Protein AF-A0A3B8HKD0-F1 (afdb_monomer)

Foldseek 3Di:
DAADPAAWEWEAEAPDIDTGDCNVVAQFFPVVSQVVVCVVVDDQKKKWFWALLLLQLQQQFWTDIDAADTDGRCSVVCNRRSYGMYIYHYDDDDDDPDDPVVVVVVVVVVLQQACAPPRQNAALDDDPVGPDHNVLGQQDQDAQQWQQPAVVIDGCHDPCSPSQCVLSRHEQCCNQQNSVQSNFFHGAADDPPDSNSHKTWGFQVVLCVPPVDHRIFIYHDCLQQQQLLLAPQCNDDPNVNDPLSNSSSVLSNVLCNGLRGHCVNVQLSVVNVVCVVVCVCVVPFDVVVVVVQPVVCRHVSHSVSCVVQSVCLSNVNGPNNVVSSRTPVRD

Mean predicted aligned error: 4.08 Å

pLDDT: mean 94.19, std 5.36, range [45.44, 98.88]

Nearest PDB structures (foldseek):
  1aor-assembly1_B  TM=7.694E-01  e=9.717E-18  Pyrococcus furiosus
  1b4n-assembly1_D  TM=7.360E-01  e=1.919E-13  Pyrococcus furiosus
  4z3w-assembly1_C  TM=7.226E-01  e=9.586E-14  Geobacter metallireducens GS-15
  8c0z-assembly1_A  TM=7.123E-01  e=5.759E-13  Aromatoleum aromaticum
  6x6u-assembly1_C  TM=6.796E-01  e=1.540E-12  Pyrococcus furiosus COM1

Sequence (331 aa):
EGKADRPVWLFIRDGRVEIRDAAHLWGTGIRRATLAISQEMGPESVVAAIGQAGENLVPLSVVMNSVSHSAGGVGAVMGAKNLKAIGVQGSGSVHIAGDKSEWERLIKFHLSILGGNNQHVVPSFPHPQSEYYNPNSRWVGAPGKRWGTAEPPVEINGGLYDLNRIAFRSNSGAFYLGDQAWKYTVRGNGCTGCPIRCHTILKVPSVAAKYGIREVAQNTCAGMLFGRSFFKPLASGPGMFSPAALEACMVGMHMADDLGVWCNYGQLQRDLIKLYYDGTLKTKIGSEEFASFPWDKYENGDPAFLFEILPRVAMRRGELGENLGLGTGGL

Radius of gyration: 21.59 Å; Cα contacts (8 Å, |Δi|>4): 693; chains: 1; bounding box: 54×46×61 Å

Solvent-accessible surface area (backbone atoms only — not comparable to full-atom values): 17125 Å² total; per-residue (Å²): 133,83,58,52,97,52,45,20,27,38,43,33,48,68,93,48,74,46,85,40,86,22,64,92,41,60,85,36,36,21,64,58,43,42,50,54,52,33,69,75,69,33,90,82,38,50,38,37,27,32,6,34,5,1,62,58,50,19,49,41,1,12,31,35,34,82,86,64,48,71,44,69,61,45,6,18,63,36,21,72,24,26,38,45,34,40,39,40,32,73,87,79,81,86,84,72,94,65,60,66,69,60,52,50,50,52,50,53,53,52,62,74,67,60,36,19,43,95,60,26,72,36,34,32,50,90,45,97,93,40,99,57,55,39,75,89,31,46,12,64,47,43,70,79,42,44,26,51,57,20,90,75,62,46,69,36,82,59,58,60,86,37,77,96,36,26,32,55,20,18,38,37,41,36,71,78,52,35,74,69,32,30,58,25,18,41,48,62,37,59,62,88,93,49,64,37,17,37,27,24,30,35,50,47,63,66,39,28,78,76,70,74,44,73,35,65,52,55,31,40,75,61,46,51,43,48,27,16,48,51,17,76,62,22,58,44,74,81,36,36,68,32,72,56,19,54,46,12,14,50,53,24,43,54,49,30,59,24,34,10,45,41,51,70,86,48,48,59,28,51,50,51,46,51,35,52,77,71,45,45,44,74,72,68,42,55,68,70,64,56,68,69,50,67,56,71,35,45,74,70,40,40,51,70,39,53,72,58,52,51,57,24,25,24,61,50,42,63,69,64,15,36,53,57,20,45,38,84,89,67,105

Secondary structure (DSSP, 8-state):
----SS-EEEEEETTEEEEEE-TTTTTS-HHHHHHHHHHHH-TT-EEEEE-HHHHTT-TTBEEEETTTEEEET-HHHHHHTTEEEEEEE--PPPPPSS-HHHHHHHHHHHHHT--SGGG--SBSS-BTTBS---TT-SB---TT-EETTSSSPEE--S-TT-GGGGGGGB-HHHHHH-GGGGGGEEEEE-STT-TT--EEEEE-HHHHHHHSS-SEEEE-GGGGGTTGGG-HHHHSGGGGGSHHHHHHHHHHHHHHHHHTB--GGGHHHHHHHHHHHTTHHHHHS-HHHHHTS-HHHHHTT-GGGHHHHHHHHHTT-HHHHHHHHH-TT--

Structure (mmCIF, N/CA/C/O backbone):
data_AF-A0A3B8HKD0-F1
#
_entry.id   AF-A0A3B8HKD0-F1
#
loop_
_atom_site.group_PDB
_atom_site.id
_atom_site.type_symbol
_atom_site.label_atom_id
_atom_site.label_alt_id
_atom_site.label_comp_id
_atom_site.label_asym_id
_atom_site.label_entity_id
_atom_site.label_seq_id
_atom_site.pdbx_PDB_ins_code
_atom_site.Cartn_x
_atom_site.Cartn_y
_atom_site.Cartn_z
_atom_site.occupancy
_atom_site.B_iso_or_equiv
_atom_site.auth_seq_id
_atom_site.auth_comp_id
_atom_site.auth_asym_id
_atom_site.auth_atom_id
_atom_site.pdbx_PDB_model_num
ATOM 1 N N . GLU A 1 1 ? -16.734 -21.570 -2.780 1.00 89.19 1 GLU A N 1
ATOM 2 C CA . GLU A 1 1 ? -16.505 -22.686 -3.732 1.00 89.19 1 GLU A CA 1
ATOM 3 C C . GLU A 1 1 ? -16.790 -22.217 -5.159 1.00 89.19 1 GLU A C 1
ATOM 5 O O . GLU A 1 1 ? -17.019 -21.026 -5.331 1.00 89.19 1 GLU A O 1
ATOM 10 N N . GLY A 1 2 ? -16.709 -23.097 -6.164 1.00 96.38 2 GLY A N 1
ATOM 11 C CA . GLY A 1 2 ? -17.123 -22.807 -7.547 1.00 96.38 2 GLY A CA 1
ATOM 12 C C . GLY A 1 2 ? -16.327 -21.717 -8.277 1.00 96.38 2 GLY A C 1
ATOM 13 O O . GLY A 1 2 ? -15.286 -21.261 -7.794 1.00 96.38 2 GLY A O 1
ATOM 14 N N . LYS A 1 3 ? -16.834 -21.339 -9.453 1.00 98.19 3 LYS A N 1
ATOM 15 C CA . LYS A 1 3 ? -16.387 -20.243 -10.325 1.00 98.19 3 LYS A CA 1
ATOM 16 C C . LYS A 1 3 ? -17.618 -19.723 -11.076 1.00 98.19 3 LYS A C 1
ATOM 18 O O . LYS A 1 3 ? -18.369 -20.539 -11.602 1.00 98.19 3 LYS A O 1
ATOM 23 N N . ALA A 1 4 ? -17.830 -18.408 -11.112 1.00 98.44 4 ALA A N 1
ATOM 24 C CA . ALA A 1 4 ? -18.904 -17.823 -11.913 1.00 98.44 4 ALA A CA 1
ATOM 25 C C . ALA A 1 4 ? -18.575 -17.917 -13.413 1.00 98.44 4 ALA A C 1
ATOM 27 O O . ALA A 1 4 ? -17.411 -17.850 -13.807 1.00 98.44 4 ALA A O 1
ATOM 28 N N . ASP A 1 5 ? -19.593 -18.062 -14.255 1.00 98.06 5 ASP A N 1
ATOM 29 C CA . ASP A 1 5 ? -19.474 -18.110 -15.719 1.00 98.06 5 ASP A CA 1
ATOM 30 C C . ASP A 1 5 ? -18.981 -16.783 -16.324 1.00 98.06 5 ASP A C 1
ATOM 32 O O . ASP A 1 5 ? -18.291 -16.776 -17.342 1.00 98.06 5 ASP A O 1
ATOM 36 N N . ARG A 1 6 ? -19.261 -15.666 -15.647 1.00 98.31 6 ARG A N 1
ATOM 37 C CA . ARG A 1 6 ? -18.830 -14.303 -15.990 1.00 98.31 6 ARG A CA 1
ATOM 38 C C . ARG A 1 6 ? -18.343 -13.537 -14.753 1.00 98.31 6 ARG A C 1
ATOM 40 O O . ARG A 1 6 ? -18.584 -13.990 -13.634 1.00 98.31 6 ARG A O 1
ATOM 47 N N . PRO A 1 7 ? -17.680 -12.377 -14.918 1.00 98.75 7 PRO A N 1
ATOM 48 C CA . PRO A 1 7 ? -17.348 -11.490 -13.807 1.00 98.75 7 PRO A CA 1
ATOM 49 C C . PRO A 1 7 ? -18.571 -11.089 -12.976 1.00 98.75 7 PRO A C 1
ATOM 51 O O . PRO A 1 7 ? -19.548 -10.554 -13.504 1.00 98.75 7 PRO A O 1
ATOM 54 N N . VAL A 1 8 ? -18.495 -11.303 -11.665 1.00 98.88 8 VAL A N 1
ATOM 55 C CA . VAL A 1 8 ? -19.551 -10.968 -10.701 1.00 98.88 8 VAL A CA 1
ATOM 56 C C . VAL A 1 8 ? -19.000 -10.267 -9.464 1.00 98.88 8 VAL A C 1
ATOM 58 O O . VAL A 1 8 ? -17.803 -10.316 -9.181 1.00 98.88 8 VAL A O 1
ATOM 61 N N . TRP A 1 9 ? -19.872 -9.634 -8.689 1.00 98.69 9 TRP A N 1
ATOM 62 C CA . TRP A 1 9 ? -19.578 -9.182 -7.332 1.00 98.69 9 TRP A CA 1
ATOM 63 C C . TRP A 1 9 ? -20.690 -9.609 -6.372 1.00 98.69 9 TRP A C 1
ATOM 65 O O . TRP A 1 9 ? -21.836 -9.807 -6.775 1.00 98.69 9 TRP A O 1
ATOM 75 N N . LEU A 1 10 ? -20.337 -9.798 -5.103 1.00 98.62 10 LEU A N 1
ATOM 76 C CA . LEU A 1 10 ? -21.268 -10.237 -4.067 1.00 98.62 10 LEU A CA 1
ATOM 77 C C . LEU A 1 10 ? -21.820 -9.022 -3.317 1.00 98.62 10 LEU A C 1
ATOM 79 O O . LEU A 1 10 ? -21.061 -8.308 -2.663 1.00 98.62 10 LEU A O 1
ATOM 83 N N . PHE A 1 11 ? -23.129 -8.808 -3.400 1.00 98.69 11 PHE A N 1
ATOM 84 C CA . PHE A 1 11 ? -23.859 -7.800 -2.640 1.00 98.69 11 PHE A CA 1
ATOM 85 C C . PHE A 1 11 ? -24.420 -8.427 -1.367 1.00 98.69 11 PHE A C 1
ATOM 87 O O . PHE A 1 11 ? -25.169 -9.403 -1.435 1.00 98.69 11 PHE A O 1
ATOM 94 N N . ILE A 1 12 ? -24.089 -7.849 -0.214 1.00 98.56 12 ILE A N 1
ATOM 95 C CA . ILE A 1 12 ? -24.636 -8.242 1.086 1.00 98.56 12 ILE A CA 1
ATOM 96 C C . ILE A 1 12 ? -25.184 -6.995 1.777 1.00 98.56 12 ILE A C 1
ATOM 98 O O . ILE A 1 12 ? -24.432 -6.070 2.089 1.00 98.56 12 ILE A O 1
ATOM 102 N N . ARG A 1 13 ? -26.491 -6.981 2.044 1.00 97.88 13 ARG A N 1
ATOM 103 C CA . ARG A 1 13 ? -27.146 -5.980 2.893 1.00 97.88 13 ARG A CA 1
ATOM 104 C C . ARG A 1 13 ? -27.991 -6.684 3.940 1.00 97.88 13 ARG A C 1
ATOM 106 O O . ARG A 1 13 ? -29.066 -7.190 3.620 1.00 97.88 13 ARG A O 1
ATOM 113 N N . ASP A 1 14 ? -27.495 -6.713 5.171 1.00 96.06 14 ASP A N 1
ATOM 114 C CA . ASP A 1 14 ? -28.087 -7.475 6.271 1.00 96.06 14 ASP A CA 1
ATOM 115 C C . ASP A 1 14 ? -28.365 -8.934 5.837 1.00 96.06 14 ASP A C 1
ATOM 117 O O . ASP A 1 14 ? -27.433 -9.663 5.503 1.00 96.06 14 ASP A O 1
ATOM 121 N N . GLY A 1 15 ? -29.633 -9.362 5.792 1.00 96.00 15 GLY A N 1
ATOM 122 C CA . GLY A 1 15 ? -30.031 -10.704 5.343 1.00 96.00 15 GLY A CA 1
ATOM 123 C C . GLY A 1 15 ? -30.156 -10.883 3.823 1.00 96.00 15 GLY A C 1
ATOM 124 O O . GLY A 1 15 ? -30.381 -11.999 3.361 1.00 96.00 15 GLY A O 1
ATOM 125 N N . ARG A 1 16 ? -30.040 -9.814 3.027 1.00 97.75 16 ARG A N 1
ATOM 126 C CA . ARG A 1 16 ? -30.155 -9.870 1.563 1.00 97.75 16 ARG A CA 1
ATOM 127 C C . ARG A 1 16 ? -28.789 -10.133 0.937 1.00 97.75 16 ARG A C 1
ATOM 129 O O . ARG A 1 16 ? -27.896 -9.294 1.041 1.00 97.75 16 ARG A O 1
ATOM 136 N N . VAL A 1 17 ? -28.664 -11.259 0.237 1.00 98.44 17 VAL A N 1
ATOM 137 C CA . VAL A 1 17 ? -27.431 -11.688 -0.438 1.00 98.44 17 VAL A CA 1
ATOM 138 C C . VAL A 1 17 ? -27.702 -11.922 -1.921 1.00 98.44 17 VAL A C 1
ATOM 140 O O . VAL A 1 17 ? -28.604 -12.677 -2.272 1.00 98.44 17 VAL A O 1
ATOM 143 N N . GLU A 1 18 ? -26.925 -11.281 -2.795 1.00 98.56 18 GLU A N 1
ATOM 144 C CA . GLU A 1 18 ? -27.083 -11.371 -4.251 1.00 98.56 18 GLU A CA 1
ATOM 145 C C . GLU A 1 18 ? -25.734 -11.447 -4.966 1.00 98.56 18 GLU A C 1
ATOM 147 O O . GLU A 1 18 ? -24.786 -10.754 -4.603 1.00 98.56 18 GLU A O 1
ATOM 152 N N . ILE A 1 19 ? -25.668 -12.237 -6.037 1.00 98.56 19 ILE A N 1
ATOM 153 C CA . ILE A 1 19 ? -24.545 -12.230 -6.978 1.00 98.56 19 ILE A CA 1
ATOM 154 C C . ILE A 1 19 ? -24.932 -11.319 -8.146 1.00 98.56 19 ILE A C 1
ATOM 156 O O . ILE A 1 19 ? -25.886 -11.606 -8.870 1.00 98.56 19 ILE A O 1
ATOM 160 N N . ARG A 1 20 ? -24.210 -10.212 -8.320 1.00 98.56 20 ARG A N 1
ATOM 161 C CA . ARG A 1 20 ? -24.493 -9.179 -9.327 1.00 98.56 20 ARG A CA 1
ATOM 162 C C . ARG A 1 20 ? -23.439 -9.166 -10.426 1.00 98.56 20 ARG A C 1
ATOM 164 O O . ARG A 1 20 ? -22.311 -9.600 -10.215 1.00 98.56 20 ARG A O 1
ATOM 171 N N . ASP A 1 21 ? -23.812 -8.670 -11.605 1.00 98.56 21 ASP A N 1
ATOM 172 C CA . ASP A 1 21 ? -22.873 -8.493 -12.718 1.00 98.56 21 ASP A CA 1
ATOM 173 C C . ASP A 1 21 ? -21.730 -7.543 -12.344 1.00 98.56 21 ASP A C 1
ATOM 175 O O . ASP A 1 21 ? -21.970 -6.473 -11.786 1.00 98.56 21 ASP A O 1
ATOM 179 N N . ALA A 1 22 ? -20.498 -7.919 -12.688 1.00 98.62 22 ALA A N 1
ATOM 180 C CA . ALA A 1 22 ? -19.321 -7.067 -12.552 1.00 98.62 22 ALA A CA 1
ATOM 181 C C . ALA A 1 22 ? -18.553 -6.906 -13.870 1.00 98.62 22 ALA A C 1
ATOM 183 O O . ALA A 1 22 ? -17.390 -6.505 -13.840 1.00 98.62 22 ALA A O 1
ATOM 184 N N . ALA A 1 23 ? -19.160 -7.200 -15.026 1.00 98.44 23 ALA A N 1
ATOM 185 C CA . ALA A 1 23 ? -18.479 -7.092 -16.316 1.00 98.44 23 ALA A 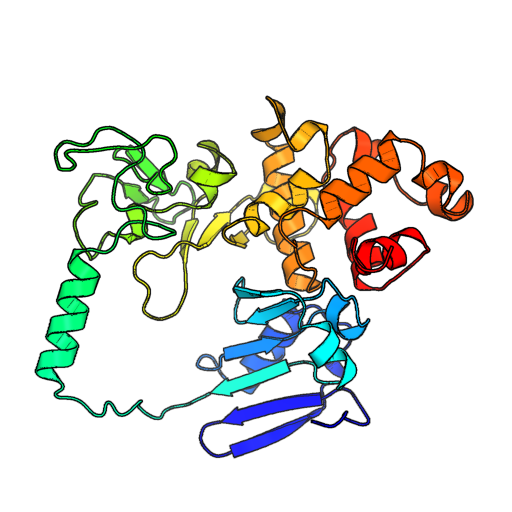CA 1
ATOM 186 C C . ALA A 1 23 ? -17.963 -5.664 -16.559 1.00 98.44 23 ALA A C 1
ATOM 188 O O . ALA A 1 23 ? -16.840 -5.473 -17.011 1.00 98.44 23 ALA A O 1
ATOM 189 N N . HIS A 1 24 ? -18.740 -4.660 -16.149 1.00 98.00 24 HIS A N 1
ATOM 190 C CA . HIS A 1 24 ? -18.378 -3.241 -16.214 1.00 98.00 24 HIS A CA 1
ATOM 191 C C . HIS A 1 24 ? -17.264 -2.813 -15.232 1.00 98.00 24 HIS A C 1
ATOM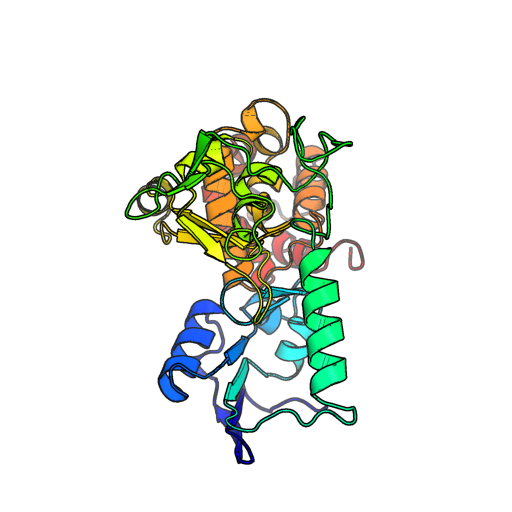 193 O O . HIS A 1 24 ? -16.738 -1.705 -15.347 1.00 98.00 24 HIS A O 1
ATOM 199 N N . LEU A 1 25 ? -16.916 -3.656 -14.253 1.00 98.50 25 LEU A N 1
ATOM 200 C CA . LEU A 1 25 ? -15.839 -3.418 -13.284 1.00 98.50 25 LEU A CA 1
ATOM 201 C C . LEU A 1 25 ? -14.585 -4.237 -13.596 1.00 98.50 25 LEU A C 1
ATOM 203 O O . LEU A 1 25 ? -13.503 -3.898 -13.111 1.00 98.50 25 LEU A O 1
ATOM 207 N N . TRP A 1 26 ? -14.715 -5.314 -14.365 1.00 98.62 26 TRP A N 1
ATOM 208 C CA . TRP A 1 26 ? -13.589 -6.150 -14.757 1.00 98.62 26 TRP A CA 1
ATOM 209 C C . TRP A 1 26 ? -12.606 -5.352 -15.624 1.00 98.62 26 TRP A C 1
ATOM 211 O O . TRP A 1 26 ? -13.010 -4.560 -16.473 1.00 98.62 26 TRP A O 1
ATOM 221 N N . GLY A 1 27 ? -11.308 -5.501 -15.379 1.00 98.25 27 GLY A N 1
ATOM 222 C CA . GLY A 1 27 ? -10.252 -4.711 -16.013 1.00 98.25 27 GLY A CA 1
ATOM 223 C C . GLY A 1 27 ? -10.010 -3.344 -15.363 1.00 98.25 27 GLY A C 1
ATOM 224 O O . GLY A 1 27 ? -9.023 -2.680 -15.690 1.00 98.25 27 GLY A O 1
ATOM 225 N N . THR A 1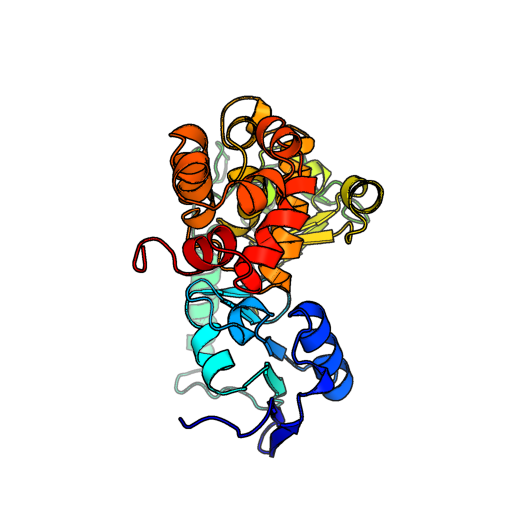 28 ? -10.865 -2.909 -14.429 1.00 98.25 28 THR A N 1
ATOM 226 C CA . THR A 1 28 ? -10.667 -1.659 -13.675 1.00 98.25 28 THR A CA 1
ATOM 227 C C . THR A 1 28 ? -9.825 -1.879 -12.417 1.00 98.25 28 THR A C 1
ATOM 229 O O . THR A 1 28 ? -9.802 -2.973 -11.848 1.00 98.25 28 THR A O 1
ATOM 232 N N . GLY A 1 29 ? -9.162 -0.820 -11.945 1.00 97.38 29 GLY A N 1
ATOM 233 C CA . GLY A 1 29 ? -8.445 -0.838 -10.670 1.00 97.38 29 GLY A CA 1
ATOM 234 C C . GLY A 1 29 ? -9.379 -0.924 -9.458 1.00 97.38 29 GLY A C 1
ATOM 235 O O . GLY A 1 29 ? -10.570 -0.594 -9.530 1.00 97.38 29 GLY A O 1
ATOM 236 N N . ILE A 1 30 ? -8.825 -1.337 -8.318 1.00 97.62 30 ILE A N 1
ATOM 237 C CA . ILE A 1 30 ? -9.541 -1.492 -7.041 1.00 97.62 30 ILE A CA 1
ATOM 238 C C . ILE A 1 30 ? -10.292 -0.219 -6.660 1.00 97.62 30 ILE A C 1
ATOM 240 O O . ILE A 1 30 ? -11.443 -0.286 -6.236 1.00 97.62 30 ILE A O 1
ATOM 244 N N . ARG A 1 31 ? -9.688 0.961 -6.836 1.00 95.50 31 ARG A N 1
ATOM 245 C CA . ARG A 1 31 ? -10.297 2.230 -6.415 1.00 95.50 31 ARG A CA 1
ATOM 246 C C . ARG A 1 31 ? -11.563 2.531 -7.206 1.00 95.50 31 ARG A C 1
ATOM 248 O O . ARG A 1 31 ? -12.525 3.042 -6.633 1.00 95.50 31 ARG A O 1
ATOM 255 N N . ARG A 1 32 ? -11.573 2.232 -8.510 1.00 96.06 32 ARG A N 1
ATOM 256 C CA . ARG A 1 32 ? -12.751 2.431 -9.365 1.00 96.06 32 ARG A CA 1
ATOM 257 C C . ARG A 1 32 ? -13.849 1.432 -9.017 1.00 96.06 32 ARG A C 1
ATOM 259 O O . ARG A 1 32 ? -14.991 1.859 -8.872 1.00 96.06 32 ARG A O 1
ATOM 266 N N . ALA A 1 33 ? -13.497 0.159 -8.839 1.00 97.56 33 ALA A N 1
ATOM 267 C CA . ALA A 1 33 ? -14.441 -0.887 -8.454 1.00 97.56 33 ALA A CA 1
ATOM 268 C C . ALA A 1 33 ? -15.093 -0.599 -7.092 1.00 97.56 33 ALA A C 1
ATOM 270 O O . ALA A 1 33 ? -16.317 -0.594 -6.985 1.00 97.56 33 ALA A O 1
ATOM 271 N N . THR A 1 34 ? -14.285 -0.262 -6.084 1.00 97.12 34 THR A N 1
ATOM 272 C CA . THR A 1 34 ? -14.760 0.130 -4.752 1.00 97.12 34 THR A CA 1
ATOM 273 C C . THR A 1 34 ? -15.678 1.344 -4.821 1.00 97.12 34 THR A C 1
ATOM 275 O O . THR A 1 34 ? -16.766 1.306 -4.261 1.00 97.12 34 THR A O 1
ATOM 278 N N . LEU A 1 35 ? -15.293 2.404 -5.544 1.00 95.56 35 LEU A N 1
ATOM 279 C CA . LEU A 1 35 ? -16.130 3.599 -5.668 1.00 95.56 35 LEU A CA 1
ATOM 280 C C . LEU A 1 35 ? -17.481 3.298 -6.329 1.00 95.56 35 LEU A C 1
ATOM 282 O O . LEU A 1 35 ? -18.500 3.763 -5.830 1.00 95.56 35 LEU A O 1
ATOM 286 N N . ALA A 1 36 ? -17.494 2.541 -7.429 1.00 97.06 36 ALA A N 1
ATOM 287 C CA . ALA A 1 36 ? -18.725 2.209 -8.145 1.00 97.06 36 ALA A CA 1
ATOM 288 C C . ALA A 1 36 ? -19.692 1.404 -7.262 1.00 97.06 36 ALA A C 1
ATOM 290 O O . ALA A 1 36 ? -20.863 1.758 -7.146 1.00 97.06 36 ALA A O 1
ATOM 291 N N . ILE A 1 37 ? -19.183 0.387 -6.561 1.00 97.56 37 ILE A N 1
ATOM 292 C CA . ILE A 1 37 ? -19.991 -0.431 -5.648 1.00 97.56 37 ILE A CA 1
ATOM 293 C C . ILE A 1 37 ? -20.469 0.395 -4.449 1.00 97.56 37 ILE A C 1
ATOM 295 O O . ILE A 1 37 ? -21.639 0.323 -4.082 1.00 97.56 37 ILE A O 1
ATOM 299 N N . SER A 1 38 ? -19.610 1.227 -3.854 1.00 96.19 38 SER A N 1
ATOM 300 C CA . SER A 1 38 ? -20.017 2.097 -2.745 1.00 96.19 38 SER A CA 1
ATOM 301 C C . SER A 1 38 ? -21.060 3.139 -3.159 1.00 96.19 38 SER A C 1
ATOM 303 O O . SER A 1 38 ? -21.929 3.469 -2.357 1.00 96.19 38 SER A O 1
ATOM 305 N N . GLN A 1 39 ? -21.026 3.639 -4.399 1.00 96.38 39 GLN A N 1
ATOM 306 C CA . GLN A 1 39 ? -22.069 4.527 -4.932 1.00 96.38 39 GLN A CA 1
ATOM 307 C C . GLN A 1 39 ? -23.425 3.819 -5.049 1.00 96.38 39 GLN A C 1
ATOM 309 O O . GLN A 1 39 ? -24.456 4.439 -4.800 1.00 96.38 39 GLN A O 1
ATOM 314 N N . GLU A 1 40 ? -23.429 2.528 -5.378 1.00 96.12 40 GLU A N 1
ATOM 315 C CA . GLU A 1 40 ? -24.644 1.713 -5.461 1.00 96.12 40 GLU A CA 1
ATOM 316 C C . GLU A 1 40 ? -25.170 1.293 -4.076 1.00 96.12 40 GLU A C 1
ATOM 318 O O . GLU A 1 40 ? -26.378 1.277 -3.829 1.00 96.12 40 GLU A O 1
ATOM 323 N N . MET A 1 41 ? -24.272 0.950 -3.148 1.00 96.81 41 MET A N 1
ATOM 324 C CA . MET A 1 41 ? -24.638 0.442 -1.823 1.00 96.81 41 MET A CA 1
ATOM 325 C C . MET A 1 41 ? -24.882 1.535 -0.777 1.00 96.81 41 MET A C 1
ATOM 327 O O . MET A 1 41 ? -25.627 1.294 0.175 1.00 96.81 41 MET A O 1
ATOM 331 N N . GLY A 1 42 ? -24.282 2.714 -0.942 1.00 94.56 42 GLY A N 1
ATOM 332 C CA . GLY A 1 42 ? -24.323 3.820 0.012 1.00 94.56 42 GLY A CA 1
ATOM 333 C C . GLY A 1 42 ? -23.068 3.935 0.896 1.00 94.56 42 GLY A C 1
ATOM 334 O O . GLY A 1 42 ? -22.215 3.042 0.909 1.00 94.56 42 GLY A O 1
ATOM 335 N N . PRO A 1 43 ? -22.944 5.040 1.657 1.00 90.38 43 PRO A N 1
ATOM 336 C CA . PRO A 1 43 ? -21.715 5.424 2.364 1.00 90.38 43 PRO A CA 1
ATOM 337 C C . PRO A 1 43 ? -21.316 4.499 3.522 1.00 90.38 43 PRO A C 1
ATOM 339 O O . PRO A 1 43 ? -20.140 4.430 3.858 1.00 90.38 43 PRO A O 1
ATOM 342 N N . GLU A 1 44 ? -22.267 3.762 4.099 1.00 92.06 44 GLU A N 1
ATOM 343 C CA . GLU A 1 44 ? -22.021 2.804 5.191 1.00 92.06 44 GLU A CA 1
ATOM 344 C C . GLU A 1 44 ? -21.532 1.433 4.686 1.00 92.06 44 GLU A C 1
ATOM 346 O O . GLU A 1 44 ? -21.353 0.498 5.466 1.00 92.06 44 GLU A O 1
ATOM 351 N N . SER A 1 45 ? -21.363 1.273 3.369 1.00 94.94 45 SER A N 1
ATOM 352 C CA . SER A 1 45 ? -20.861 0.030 2.789 1.00 94.94 45 SER A CA 1
ATOM 353 C C . SER A 1 45 ? -19.342 -0.074 2.885 1.00 94.94 45 SER A C 1
ATOM 355 O O . SER A 1 45 ? -18.608 0.907 2.754 1.00 94.94 45 SER A O 1
ATOM 357 N N . VAL A 1 46 ? -18.858 -1.301 3.048 1.00 95.88 46 VAL A N 1
ATOM 358 C CA . VAL A 1 46 ? -17.439 -1.635 2.936 1.00 95.88 46 VAL A CA 1
ATOM 359 C C . VAL A 1 46 ? -17.266 -2.603 1.778 1.00 95.88 46 VAL A C 1
ATOM 361 O O . VAL A 1 46 ? -17.994 -3.588 1.663 1.00 95.88 46 VAL A O 1
ATOM 364 N N . VAL A 1 47 ? -16.288 -2.322 0.921 1.00 97.31 47 VAL A N 1
ATOM 365 C CA . VAL A 1 47 ? -15.988 -3.136 -0.259 1.00 97.31 47 VAL A CA 1
ATOM 366 C C . VAL A 1 47 ? -14.599 -3.736 -0.118 1.00 97.31 47 VAL A C 1
ATOM 368 O O . VAL A 1 47 ? -13.641 -3.029 0.203 1.00 97.31 47 VAL A O 1
ATOM 371 N N . ALA A 1 48 ? -14.503 -5.038 -0.374 1.00 97.88 48 ALA A N 1
ATOM 372 C CA . ALA A 1 48 ? -13.258 -5.743 -0.628 1.00 97.88 48 ALA A CA 1
ATOM 373 C C . ALA A 1 48 ? -13.205 -6.126 -2.113 1.00 97.88 48 ALA A C 1
ATOM 375 O O . ALA A 1 48 ? -14.123 -6.782 -2.602 1.00 97.88 48 ALA A O 1
ATOM 376 N N . ALA A 1 49 ? -12.165 -5.718 -2.836 1.00 98.25 49 ALA A N 1
ATOM 377 C CA . ALA A 1 49 ? -12.055 -5.906 -4.281 1.00 98.25 49 ALA A CA 1
ATOM 378 C C . ALA A 1 49 ? -10.658 -6.376 -4.701 1.00 98.25 49 ALA A C 1
ATOM 380 O O . ALA A 1 49 ? -9.675 -6.177 -3.983 1.00 98.25 49 ALA A O 1
ATOM 381 N N . ILE A 1 50 ? -10.579 -6.972 -5.890 1.00 98.69 50 ILE A N 1
ATOM 382 C CA . ILE A 1 50 ? -9.318 -7.250 -6.586 1.00 98.69 50 ILE A CA 1
ATOM 383 C C . ILE A 1 50 ? -9.053 -6.226 -7.684 1.00 98.69 50 ILE A C 1
ATOM 385 O O . ILE A 1 50 ? -9.980 -5.667 -8.275 1.00 98.69 50 ILE A O 1
ATOM 389 N N . GLY A 1 51 ? -7.775 -5.999 -7.970 1.00 98.19 51 GLY A N 1
ATOM 390 C CA . GLY A 1 51 ? -7.325 -5.252 -9.143 1.00 98.19 51 GLY A CA 1
ATOM 391 C C . GLY A 1 51 ? -7.012 -6.192 -10.300 1.00 98.19 51 GLY A C 1
ATOM 392 O O . GLY A 1 51 ? -7.212 -7.406 -10.201 1.00 98.19 51 GLY A O 1
ATOM 393 N N . GLN A 1 52 ? -6.472 -5.639 -11.380 1.00 98.62 52 GLN A N 1
ATOM 394 C CA . GLN A 1 52 ? -6.118 -6.401 -12.576 1.00 98.62 52 GLN A CA 1
ATOM 395 C C . GLN A 1 52 ? -5.122 -7.533 -12.281 1.00 98.62 52 GLN A C 1
ATOM 397 O O . GLN A 1 52 ? -5.193 -8.575 -12.921 1.00 98.62 52 GLN A O 1
ATOM 402 N N . ALA A 1 53 ? -4.249 -7.400 -11.277 1.00 98.44 53 ALA A N 1
ATOM 403 C CA . ALA A 1 53 ? -3.366 -8.492 -10.862 1.00 98.44 53 ALA A CA 1
ATOM 404 C C . ALA A 1 53 ? -4.145 -9.731 -10.386 1.00 98.44 53 ALA A C 1
ATOM 406 O O . ALA A 1 53 ? -3.789 -10.857 -10.726 1.00 98.44 53 ALA A O 1
ATOM 407 N N . GLY A 1 54 ? -5.234 -9.536 -9.634 1.00 98.50 54 GLY A N 1
ATOM 408 C CA . GLY A 1 54 ? -6.100 -10.639 -9.216 1.00 98.50 54 GLY A CA 1
ATOM 409 C C . GLY A 1 54 ? -6.854 -11.245 -10.397 1.00 98.50 54 GLY A C 1
ATOM 410 O O . GLY A 1 54 ? -6.905 -12.465 -10.529 1.00 98.50 54 GLY A O 1
ATOM 411 N N . GLU A 1 55 ? -7.378 -10.402 -11.290 1.00 98.69 55 GLU A N 1
ATOM 412 C CA . GLU A 1 55 ? -8.095 -10.826 -12.504 1.00 98.69 55 GLU A CA 1
ATOM 413 C C . GLU A 1 55 ? -7.217 -11.669 -13.440 1.00 98.69 55 GLU A C 1
ATOM 415 O O . GLU A 1 55 ? -7.688 -12.653 -14.006 1.00 98.69 55 GLU A O 1
ATOM 420 N N . ASN A 1 56 ? -5.930 -11.324 -13.551 1.00 98.44 56 ASN A N 1
ATOM 421 C CA . ASN A 1 56 ? -4.938 -12.031 -14.368 1.00 98.44 56 ASN A CA 1
ATOM 422 C C . ASN A 1 56 ? -4.212 -13.160 -13.614 1.00 98.44 56 ASN A C 1
ATOM 424 O O . ASN A 1 56 ? -3.202 -13.683 -14.089 1.00 98.44 56 ASN A O 1
ATOM 428 N N . LEU A 1 57 ? -4.726 -13.558 -12.445 1.00 97.31 57 LEU A N 1
ATOM 429 C CA . LEU A 1 57 ? -4.230 -14.689 -11.656 1.00 97.31 57 LEU A CA 1
ATOM 430 C C . LEU A 1 57 ? -2.758 -14.563 -11.242 1.00 97.31 57 LEU A C 1
ATOM 432 O O . LEU A 1 57 ? -2.066 -15.569 -11.102 1.00 97.31 57 LEU A O 1
ATOM 436 N N . VAL A 1 58 ? -2.270 -13.338 -11.042 1.00 96.94 58 VAL A N 1
ATOM 437 C CA . VAL A 1 58 ? -0.915 -13.087 -10.542 1.00 96.94 58 VAL A CA 1
ATOM 438 C C . VAL A 1 58 ? -0.831 -13.615 -9.105 1.00 96.94 58 VAL A C 1
ATOM 440 O O . VAL A 1 58 ? -1.573 -13.116 -8.255 1.00 96.94 58 VAL A O 1
ATOM 443 N N . PRO A 1 59 ? 0.040 -14.590 -8.776 1.00 94.25 59 PRO A N 1
ATOM 444 C CA . PRO A 1 59 ? 0.157 -15.114 -7.410 1.00 94.25 59 PRO A CA 1
ATOM 445 C C . PRO A 1 59 ? 0.432 -14.021 -6.371 1.00 94.25 59 PRO A C 1
ATOM 447 O O . PRO A 1 59 ? -0.134 -14.025 -5.279 1.00 94.25 59 PRO A O 1
ATOM 450 N N . LEU A 1 60 ? 1.227 -13.019 -6.752 1.00 93.62 60 LEU A N 1
ATOM 451 C CA . LEU A 1 60 ? 1.495 -11.818 -5.963 1.00 93.62 60 LEU A CA 1
ATOM 452 C C . LEU A 1 60 ? 0.372 -10.770 -6.045 1.00 93.62 60 LEU A C 1
ATOM 454 O O . LEU A 1 60 ? 0.648 -9.576 -6.086 1.00 93.62 60 LEU A O 1
ATOM 458 N N . SER A 1 61 ? -0.895 -11.176 -6.074 1.00 96.62 61 SER A N 1
ATOM 459 C CA . SER A 1 61 ? -2.028 -10.245 -6.062 1.00 96.62 61 SER A CA 1
ATOM 460 C C . SER A 1 61 ? -2.684 -10.135 -4.690 1.00 96.62 61 SER A C 1
ATOM 462 O O . SER A 1 61 ? -2.662 -11.063 -3.874 1.00 96.62 61 SER A O 1
ATOM 464 N N . VAL A 1 62 ? -3.289 -8.978 -4.430 1.00 96.56 62 VAL A N 1
ATOM 465 C CA . VAL A 1 62 ? -3.994 -8.685 -3.180 1.00 96.56 62 VAL A CA 1
ATOM 466 C C . VAL A 1 62 ? -5.505 -8.626 -3.384 1.00 96.56 62 VAL A C 1
ATOM 468 O O . VAL A 1 62 ? -5.996 -8.252 -4.449 1.00 96.56 62 VAL A O 1
ATOM 471 N N . VAL A 1 63 ? -6.241 -8.932 -2.317 1.00 97.75 63 VAL A N 1
ATOM 472 C CA . VAL A 1 63 ? -7.573 -8.355 -2.098 1.00 97.75 63 VAL A CA 1
ATOM 473 C C . VAL A 1 63 ? -7.380 -7.117 -1.239 1.00 97.75 63 VAL A C 1
ATOM 475 O O . VAL A 1 63 ? -6.678 -7.175 -0.226 1.00 97.75 63 VAL A O 1
ATOM 478 N N . MET A 1 64 ? -8.000 -6.004 -1.615 1.00 95.38 64 MET A N 1
ATOM 479 C CA . MET A 1 64 ? -7.973 -4.790 -0.810 1.00 95.38 64 MET A CA 1
ATOM 480 C C . MET A 1 64 ? -9.348 -4.403 -0.325 1.00 95.38 64 MET A C 1
ATOM 482 O O . MET A 1 64 ? -10.310 -4.448 -1.086 1.00 95.38 64 MET A O 1
ATOM 486 N N . ASN A 1 65 ? -9.417 -3.969 0.931 1.00 91.19 65 ASN A N 1
ATOM 487 C CA . ASN A 1 65 ? -10.596 -3.326 1.483 1.00 91.19 65 ASN A CA 1
ATOM 488 C C . ASN A 1 65 ? -10.313 -1.862 1.835 1.00 91.19 65 ASN A C 1
ATOM 490 O O . ASN A 1 65 ? -9.188 -1.480 2.189 1.00 91.19 65 ASN A O 1
ATOM 494 N N . SER A 1 66 ? -11.360 -1.040 1.730 1.00 78.62 66 SER A N 1
ATOM 495 C CA . SER A 1 66 ? -11.264 0.408 1.920 1.00 78.62 66 SER A CA 1
ATOM 496 C C . SER A 1 66 ? -10.180 0.994 1.000 1.00 78.62 66 SER A C 1
ATOM 498 O O . SER A 1 66 ? -10.225 0.789 -0.211 1.00 78.62 66 SER A O 1
ATOM 500 N N . VAL A 1 67 ? -9.217 1.741 1.538 1.00 76.50 67 VAL A N 1
ATOM 501 C CA . VAL A 1 67 ? -8.236 2.476 0.728 1.00 76.50 67 VAL A CA 1
ATOM 502 C C . VAL A 1 67 ? -6.827 1.879 0.787 1.00 76.50 67 VAL A C 1
ATOM 504 O O . VAL A 1 67 ? -6.044 2.132 -0.116 1.00 76.50 67 VAL A O 1
ATOM 507 N N . SER A 1 68 ? -6.471 1.141 1.846 1.00 82.44 68 SER A N 1
ATOM 508 C CA . SER A 1 68 ? -5.078 0.691 2.061 1.00 82.44 68 SER A CA 1
ATOM 509 C C . SER A 1 68 ? -4.925 -0.559 2.941 1.00 82.44 68 SER A C 1
ATOM 511 O O . SER A 1 68 ? -3.833 -0.833 3.431 1.00 82.44 68 SER A O 1
ATOM 513 N N . HIS A 1 69 ? -5.994 -1.329 3.171 1.00 90.62 69 HIS A N 1
ATOM 514 C CA . HIS A 1 69 ? -5.887 -2.623 3.853 1.00 90.62 69 HIS A CA 1
ATOM 515 C C . HIS A 1 69 ? -5.792 -3.724 2.807 1.00 90.62 69 HIS A C 1
ATOM 517 O O . HIS A 1 69 ? -6.716 -3.893 2.014 1.00 90.62 69 HIS A O 1
ATOM 523 N N . SER A 1 70 ? -4.692 -4.469 2.808 1.00 91.38 70 SER A N 1
ATOM 524 C CA . SER A 1 70 ? -4.419 -5.497 1.810 1.00 91.38 70 SER A CA 1
ATOM 525 C C . SER A 1 70 ? -4.231 -6.872 2.449 1.00 91.38 70 SER A C 1
ATOM 527 O O . SER A 1 70 ? -3.573 -7.021 3.477 1.00 91.38 70 SER A O 1
ATOM 529 N N . ALA A 1 71 ? -4.813 -7.887 1.813 1.00 89.31 71 ALA A N 1
ATOM 530 C CA . ALA A 1 71 ? -4.553 -9.296 2.073 1.00 89.31 71 ALA A CA 1
ATOM 531 C C . ALA A 1 71 ? -3.758 -9.862 0.889 1.00 89.31 71 ALA A C 1
ATOM 533 O O . ALA A 1 71 ? -4.279 -9.947 -0.225 1.00 89.31 71 ALA A O 1
ATOM 534 N N . GLY A 1 72 ? -2.484 -10.188 1.117 1.00 87.75 72 GLY A N 1
ATOM 535 C CA . GLY A 1 72 ? -1.571 -10.713 0.096 1.00 87.75 72 GLY A CA 1
ATOM 536 C C . GLY A 1 72 ? -1.803 -12.181 -0.242 1.00 87.75 72 GLY A C 1
ATOM 537 O O . GLY A 1 72 ? -2.183 -12.963 0.624 1.00 87.75 72 GLY A O 1
ATOM 538 N N . GLY A 1 73 ? -1.573 -12.546 -1.507 1.00 84.31 73 GLY A N 1
ATOM 539 C CA . GLY A 1 73 ? -1.579 -13.936 -1.980 1.00 84.31 73 GLY A CA 1
ATOM 540 C C . GLY A 1 73 ? -2.965 -14.539 -2.221 1.00 84.31 73 GLY A C 1
ATOM 541 O O . GLY A 1 73 ? -3.075 -15.722 -2.527 1.00 84.31 73 GLY A O 1
ATOM 542 N N . VAL A 1 74 ? -4.032 -13.747 -2.085 1.00 94.00 74 VAL A N 1
ATOM 543 C CA . VAL A 1 74 ? -5.422 -14.227 -2.201 1.00 94.00 74 VAL A CA 1
ATOM 544 C C . VAL A 1 74 ? -6.199 -13.589 -3.353 1.00 94.00 74 VAL A C 1
ATOM 546 O O . VAL A 1 74 ? -7.277 -14.074 -3.698 1.00 94.00 74 VAL A O 1
ATOM 549 N N . GLY A 1 75 ? -5.656 -12.547 -3.997 1.00 97.38 75 GLY A N 1
ATOM 550 C CA . GLY A 1 75 ? -6.322 -11.869 -5.117 1.00 97.38 75 GLY A CA 1
ATOM 551 C C . GLY A 1 75 ? -6.602 -12.811 -6.293 1.00 97.38 75 GLY A C 1
ATOM 552 O O . GLY A 1 75 ? -7.722 -12.863 -6.797 1.00 97.38 75 GLY A O 1
ATOM 553 N N . ALA A 1 76 ? -5.621 -13.634 -6.666 1.00 97.12 76 ALA A N 1
ATOM 554 C CA . ALA A 1 76 ? -5.720 -14.594 -7.761 1.00 97.12 76 ALA A CA 1
ATOM 555 C C . ALA A 1 76 ? -6.761 -15.681 -7.487 1.00 97.12 76 ALA A C 1
ATOM 557 O O . ALA A 1 76 ? -7.424 -16.145 -8.409 1.00 97.12 76 ALA A O 1
ATOM 558 N N . VAL A 1 77 ? -6.960 -16.061 -6.220 1.00 97.31 77 VAL A N 1
ATOM 559 C CA . VAL A 1 77 ? -8.003 -17.022 -5.836 1.00 97.31 77 VAL A CA 1
ATOM 560 C C . VAL A 1 77 ? -9.388 -16.436 -6.104 1.00 97.31 77 VAL A C 1
ATOM 562 O O . VAL A 1 77 ? -10.267 -17.133 -6.608 1.00 97.31 77 VAL A O 1
ATOM 565 N N . MET A 1 78 ? -9.583 -15.153 -5.799 1.00 98.25 78 MET A N 1
ATOM 566 C CA . MET A 1 78 ? -10.835 -14.443 -6.057 1.00 98.25 78 MET A CA 1
ATOM 567 C C . MET A 1 78 ? -11.059 -14.246 -7.568 1.00 98.25 78 MET A C 1
ATOM 569 O O . MET A 1 78 ? -12.139 -14.550 -8.080 1.00 98.25 78 MET A O 1
ATOM 573 N N . GLY A 1 79 ? -10.007 -13.862 -8.300 1.00 98.44 79 GLY A N 1
ATOM 574 C CA . GLY A 1 79 ? -10.032 -13.723 -9.757 1.00 98.44 79 GLY A CA 1
ATOM 575 C C . GLY A 1 79 ? -10.297 -15.038 -10.491 1.00 98.44 79 GLY A C 1
ATOM 576 O O . GLY A 1 79 ? -11.118 -15.072 -11.403 1.00 98.44 79 GLY A O 1
ATOM 577 N N . ALA A 1 80 ? -9.731 -16.159 -10.027 1.00 98.25 80 ALA A N 1
ATOM 578 C CA . ALA A 1 80 ? -9.986 -17.494 -10.580 1.00 98.25 80 ALA A CA 1
ATOM 579 C C . ALA A 1 80 ? -11.465 -17.899 -10.505 1.00 98.25 80 ALA A C 1
ATOM 581 O O . ALA A 1 80 ? -11.918 -18.750 -11.274 1.00 98.25 80 ALA A O 1
ATOM 582 N N . LYS A 1 81 ? -12.224 -17.283 -9.592 1.00 98.62 81 LYS A N 1
ATOM 583 C CA . LYS A 1 81 ? -13.665 -17.491 -9.419 1.00 98.62 81 LYS A CA 1
ATOM 584 C C . LYS A 1 81 ? -14.525 -16.491 -10.188 1.00 98.62 81 LYS A C 1
ATOM 586 O O . LYS A 1 81 ? -15.744 -16.552 -10.050 1.00 98.62 81 LYS A O 1
ATOM 591 N N . ASN A 1 82 ? -13.912 -15.611 -10.984 1.00 98.75 82 ASN A N 1
ATOM 592 C CA . ASN A 1 82 ? -14.555 -14.462 -11.620 1.00 98.75 82 ASN A CA 1
ATOM 593 C C . ASN A 1 82 ? -15.253 -13.535 -10.605 1.00 98.75 82 ASN A C 1
ATOM 595 O O . ASN A 1 82 ? -16.226 -12.862 -10.932 1.00 98.75 82 ASN A O 1
ATOM 599 N N . LEU A 1 83 ? -14.768 -13.487 -9.359 1.00 98.75 83 LEU A N 1
ATOM 600 C CA . LEU A 1 83 ? -15.329 -12.635 -8.317 1.00 98.75 83 LEU A CA 1
ATOM 601 C C . LEU A 1 83 ? -14.511 -11.340 -8.231 1.00 98.75 83 LEU A C 1
ATOM 603 O O . LEU A 1 83 ? -13.372 -11.342 -7.780 1.00 98.75 83 LEU A O 1
ATOM 607 N N . LYS A 1 84 ? -15.087 -10.220 -8.667 1.00 98.75 84 LYS A N 1
ATOM 608 C CA . LYS A 1 84 ? -14.427 -8.908 -8.676 1.00 98.75 84 LYS A CA 1
ATOM 609 C C . LYS A 1 84 ? -14.374 -8.268 -7.292 1.00 98.75 84 LYS A C 1
ATOM 611 O O . LYS A 1 84 ? -13.377 -7.644 -6.927 1.00 98.75 84 LYS A O 1
ATOM 616 N N . ALA A 1 85 ? -15.465 -8.378 -6.542 1.00 98.50 85 ALA A N 1
ATOM 617 C CA . ALA A 1 85 ? -15.612 -7.702 -5.264 1.00 98.50 85 ALA A CA 1
ATOM 618 C C . ALA A 1 85 ? -16.656 -8.368 -4.360 1.00 98.50 85 ALA A C 1
ATOM 620 O O . ALA A 1 85 ? -17.507 -9.136 -4.814 1.00 98.50 85 ALA A O 1
ATOM 621 N N . ILE A 1 86 ? -16.597 -8.025 -3.079 1.00 98.31 86 ILE A N 1
ATOM 622 C CA . ILE A 1 86 ? -17.624 -8.283 -2.074 1.00 98.31 86 ILE A CA 1
ATOM 623 C C . ILE A 1 86 ? -17.946 -6.936 -1.429 1.00 98.31 86 ILE A C 1
ATOM 625 O O . ILE A 1 86 ? -17.065 -6.305 -0.844 1.00 98.31 86 ILE A O 1
ATOM 629 N N . GLY A 1 87 ? -19.191 -6.495 -1.559 1.00 98.19 87 GLY A N 1
ATOM 630 C CA . GLY A 1 87 ? -19.720 -5.311 -0.897 1.00 98.19 87 GLY A CA 1
ATOM 631 C C . GLY A 1 87 ? -20.635 -5.719 0.251 1.00 98.19 87 GLY A C 1
ATOM 632 O O . GLY A 1 87 ? -21.541 -6.531 0.063 1.00 98.19 87 GLY A O 1
ATOM 633 N N . VAL A 1 88 ? -20.402 -5.161 1.438 1.00 98.00 88 VAL A N 1
ATOM 634 C CA . VAL A 1 88 ? -21.152 -5.487 2.656 1.00 98.00 88 VAL A CA 1
ATOM 635 C C . VAL A 1 88 ? -21.681 -4.219 3.310 1.00 98.00 88 VAL A C 1
ATOM 637 O O . VAL A 1 88 ? -20.946 -3.249 3.484 1.00 98.00 88 VAL A O 1
ATOM 640 N N . GLN A 1 89 ? -22.945 -4.252 3.718 1.00 96.81 89 GLN A N 1
ATOM 641 C CA . GLN A 1 89 ? -23.566 -3.283 4.612 1.00 96.81 89 GLN A CA 1
ATOM 642 C C . GLN A 1 89 ? -24.375 -4.046 5.664 1.00 96.81 89 GLN A C 1
ATOM 644 O O . GLN A 1 89 ? -25.193 -4.897 5.322 1.00 96.81 89 GLN A O 1
ATOM 649 N N . GLY A 1 90 ? -24.148 -3.754 6.940 1.00 95.19 90 GLY A N 1
ATOM 650 C CA . GLY A 1 90 ? -24.882 -4.372 8.040 1.00 95.19 90 GLY A CA 1
ATOM 651 C C . GLY A 1 90 ? -25.248 -3.335 9.089 1.00 95.19 90 GLY A C 1
ATOM 652 O O . GLY A 1 90 ? -24.435 -2.477 9.422 1.00 95.19 90 GLY A O 1
ATOM 653 N N . SER A 1 91 ? -26.473 -3.422 9.590 1.00 94.56 91 SER A N 1
ATOM 654 C CA . SER A 1 91 ? -27.037 -2.553 10.629 1.00 94.56 91 SER A CA 1
ATOM 655 C C . SER A 1 91 ? -27.201 -3.259 11.980 1.00 94.56 91 SER A C 1
ATOM 657 O O . SER A 1 91 ? -27.533 -2.625 12.981 1.00 94.56 91 SER A O 1
ATOM 659 N N . GLY A 1 92 ? -26.962 -4.573 12.018 1.00 92.81 92 GLY A N 1
ATOM 660 C CA . GLY A 1 92 ? -27.051 -5.382 13.230 1.00 92.81 92 GLY A CA 1
ATOM 661 C C . GLY A 1 92 ? -25.937 -5.091 14.239 1.00 92.81 92 GLY A C 1
ATOM 662 O O . GLY A 1 92 ? -24.863 -4.596 13.896 1.00 92.81 92 GLY A O 1
ATOM 663 N N . SER A 1 93 ? -26.181 -5.447 15.499 1.00 91.12 93 SER A N 1
ATOM 664 C CA . SER A 1 93 ? -25.172 -5.419 16.558 1.00 91.12 93 SER A CA 1
ATOM 665 C C . SER A 1 93 ? -24.505 -6.786 16.728 1.00 91.12 93 SER A C 1
ATOM 667 O O . SER A 1 93 ? -25.073 -7.830 16.410 1.00 91.12 93 SER A O 1
ATOM 669 N N . VAL A 1 94 ? -23.275 -6.784 17.244 1.00 91.50 94 VAL A N 1
ATOM 670 C CA . VAL A 1 94 ? -22.587 -8.014 17.655 1.00 91.50 94 VAL A CA 1
ATOM 671 C C . VAL A 1 94 ? -22.943 -8.298 19.111 1.00 91.50 94 VAL A C 1
ATOM 673 O O . VAL A 1 94 ? -22.663 -7.482 19.991 1.00 91.50 94 VAL A O 1
ATOM 676 N N . HIS A 1 95 ? -23.552 -9.454 19.372 1.00 91.69 95 HIS A N 1
ATOM 677 C CA . HIS A 1 95 ? -23.868 -9.891 20.729 1.00 91.69 95 HIS A CA 1
ATOM 678 C C . HIS A 1 95 ? -22.633 -10.497 21.402 1.00 91.69 95 HIS A C 1
ATOM 680 O O . HIS A 1 95 ? -21.990 -11.392 20.855 1.00 91.69 95 HIS A O 1
ATOM 686 N N . ILE A 1 96 ? -22.315 -10.014 22.602 1.00 91.81 96 ILE A N 1
ATOM 687 C CA . ILE A 1 96 ? -21.286 -10.606 23.459 1.00 91.81 96 ILE A CA 1
ATOM 688 C C . ILE A 1 96 ? -21.931 -11.627 24.400 1.00 91.81 96 ILE A C 1
ATOM 690 O O . ILE A 1 96 ? -23.044 -11.415 24.873 1.00 91.81 96 ILE A O 1
ATOM 694 N N . ALA A 1 97 ? -21.232 -12.730 24.672 1.00 92.94 97 ALA A N 1
ATOM 695 C CA . ALA A 1 97 ? -21.709 -13.757 25.603 1.00 92.94 97 ALA A CA 1
ATOM 696 C C . ALA A 1 97 ? -21.509 -13.371 27.082 1.00 92.94 97 ALA A C 1
ATOM 698 O O . ALA A 1 97 ? -22.201 -13.890 27.952 1.00 92.94 97 ALA A O 1
ATOM 699 N N . GLY A 1 98 ? -20.530 -12.505 27.366 1.00 91.00 98 GLY A N 1
ATOM 700 C CA . GLY A 1 98 ? -20.126 -12.132 28.722 1.00 91.00 98 GLY A CA 1
ATOM 701 C C . GLY A 1 98 ? -20.864 -10.921 29.288 1.00 91.00 98 GLY A C 1
ATOM 702 O O . GLY A 1 98 ? -21.631 -10.248 28.598 1.00 91.00 98 GLY A O 1
ATOM 703 N N . ASP A 1 99 ? -20.574 -10.622 30.555 1.00 96.00 99 ASP A N 1
ATOM 704 C CA . ASP A 1 99 ? -21.078 -9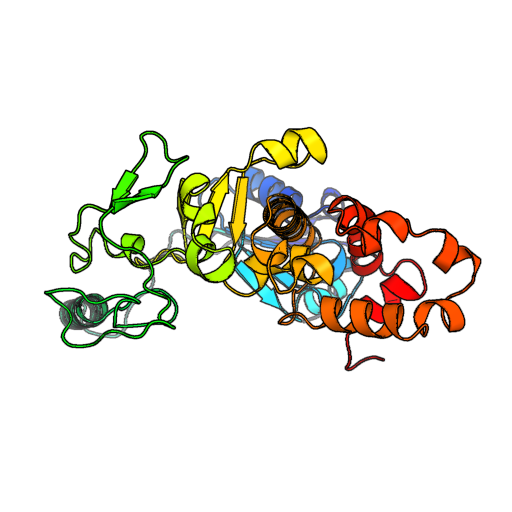.422 31.214 1.00 96.00 99 ASP A CA 1
ATOM 705 C C . ASP A 1 99 ? -20.534 -8.147 30.549 1.00 96.00 99 ASP A C 1
ATOM 707 O O . ASP A 1 99 ? -19.334 -8.001 30.293 1.00 96.00 99 ASP A O 1
ATOM 711 N N . LYS A 1 100 ? -21.436 -7.199 30.279 1.00 94.88 100 LYS A N 1
ATOM 712 C CA . LYS A 1 100 ? -21.108 -5.957 29.573 1.00 94.88 100 LYS A CA 1
ATOM 713 C C . LYS A 1 100 ? -20.149 -5.075 30.372 1.00 94.88 100 LYS A C 1
ATOM 715 O O . LYS A 1 100 ? -19.276 -4.448 29.770 1.00 94.88 100 LYS A O 1
ATOM 720 N N . SER A 1 101 ? -20.311 -5.007 31.693 1.00 96.38 101 SER A N 1
ATOM 721 C CA . SER A 1 101 ? -19.478 -4.153 32.544 1.00 96.38 101 SER A CA 1
ATOM 722 C C . SER A 1 101 ? -18.051 -4.690 32.640 1.00 96.38 101 SER A C 1
ATOM 724 O O . SER A 1 101 ? -17.092 -3.923 32.537 1.00 96.38 101 SER A O 1
ATOM 726 N N . GLU A 1 102 ? -17.903 -6.012 32.718 1.00 96.50 102 GLU A N 1
ATOM 727 C CA . GLU A 1 102 ? -16.598 -6.664 32.729 1.00 96.50 102 GLU A CA 1
ATOM 728 C C . GLU A 1 102 ? -15.887 -6.533 31.377 1.00 96.50 102 GLU A C 1
ATOM 730 O O . GLU A 1 102 ? -14.701 -6.200 31.321 1.00 96.50 102 GLU A O 1
ATOM 735 N N . TRP A 1 103 ? -16.619 -6.695 30.271 1.00 95.25 103 TRP A N 1
ATOM 736 C CA . TRP A 1 103 ? -16.085 -6.446 28.930 1.00 95.25 103 TRP A CA 1
ATOM 737 C C . TRP A 1 103 ? -15.575 -5.006 28.770 1.00 95.25 103 TRP A C 1
ATOM 739 O O . TRP A 1 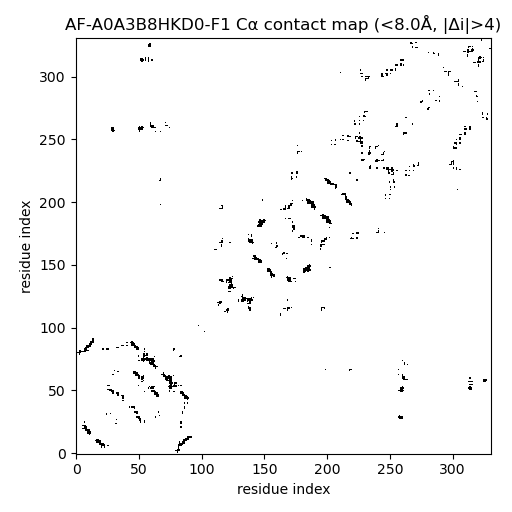103 ? -14.466 -4.777 28.283 1.00 95.25 103 TRP A O 1
ATOM 749 N N . GLU A 1 104 ? -16.347 -4.021 29.234 1.00 95.06 104 GLU A N 1
ATOM 750 C CA . GLU A 1 104 ? -15.944 -2.615 29.201 1.00 95.06 104 GLU A CA 1
ATOM 751 C C . GLU A 1 104 ? -14.705 -2.348 30.072 1.00 95.06 104 GLU A C 1
ATOM 753 O O . GLU A 1 104 ? -13.801 -1.614 29.656 1.00 95.06 104 GLU A O 1
ATOM 758 N N . ARG A 1 105 ? -14.619 -2.971 31.254 1.00 96.56 105 ARG A N 1
ATOM 759 C CA . ARG A 1 105 ? -13.445 -2.885 32.134 1.00 96.56 105 ARG A CA 1
ATOM 760 C C . ARG A 1 105 ? -12.188 -3.411 31.438 1.00 96.56 105 ARG A C 1
ATOM 762 O O . ARG A 1 105 ? -11.151 -2.746 31.480 1.00 96.56 105 ARG A O 1
ATOM 769 N N . LEU A 1 106 ? -12.281 -4.560 30.764 1.00 95.75 106 LEU A N 1
ATOM 770 C CA . LEU A 1 106 ? -11.172 -5.154 30.010 1.00 95.75 106 LEU A CA 1
ATOM 771 C C . LEU A 1 106 ? -10.747 -4.286 28.821 1.00 95.75 106 LEU A C 1
ATOM 773 O O . LEU A 1 106 ? -9.549 -4.106 28.603 1.00 95.75 106 LEU A O 1
ATOM 777 N N . ILE A 1 107 ? -11.697 -3.689 28.095 1.00 93.44 107 ILE A N 1
ATOM 778 C CA . ILE A 1 107 ? -11.385 -2.729 27.025 1.00 93.44 107 ILE A CA 1
ATOM 779 C C . ILE A 1 107 ? -10.616 -1.533 27.589 1.00 93.44 107 ILE A C 1
ATOM 781 O O . ILE A 1 107 ? -9.571 -1.177 27.048 1.00 93.44 107 ILE A O 1
ATOM 785 N N . LYS A 1 108 ? -11.089 -0.921 28.682 1.00 93.12 108 LYS A N 1
ATOM 786 C CA . LYS A 1 108 ? -10.417 0.234 29.302 1.00 93.12 108 LYS A CA 1
ATOM 787 C C . LYS A 1 108 ? -9.013 -0.118 29.788 1.00 93.12 108 LYS A C 1
ATOM 789 O O . LYS A 1 108 ? -8.084 0.658 29.567 1.00 93.12 108 LYS A O 1
ATOM 794 N N . PHE A 1 109 ? -8.843 -1.300 30.380 1.00 94.06 109 PHE A N 1
ATOM 795 C CA . PHE A 1 109 ? -7.524 -1.812 30.740 1.00 94.06 109 PHE A CA 1
ATOM 796 C C . PHE A 1 109 ? -6.627 -1.958 29.503 1.00 94.06 109 PHE A C 1
ATOM 798 O O . PHE A 1 109 ? -5.523 -1.420 29.492 1.00 94.06 109 PHE A O 1
ATOM 805 N N . HIS A 1 110 ? -7.109 -2.593 28.431 1.00 92.38 110 HIS A N 1
ATOM 806 C CA . HIS A 1 110 ? -6.333 -2.752 27.201 1.00 92.38 110 HIS A CA 1
ATOM 807 C C . HIS A 1 110 ? -5.940 -1.403 26.585 1.00 92.38 110 HIS A C 1
ATOM 809 O O . HIS A 1 110 ? -4.782 -1.208 26.230 1.00 92.38 110 HIS A O 1
ATOM 815 N N . LEU A 1 111 ? -6.871 -0.443 26.523 1.00 91.06 111 LEU A N 1
ATOM 816 C CA . LEU A 1 111 ? -6.598 0.918 26.061 1.00 91.06 111 LEU A CA 1
ATOM 817 C C . LEU A 1 111 ? -5.484 1.581 26.883 1.00 91.06 111 LEU A C 1
ATOM 819 O O . LEU A 1 111 ? -4.608 2.212 26.297 1.00 91.06 111 LEU A O 1
ATOM 823 N N . SER A 1 112 ? -5.474 1.393 28.208 1.00 88.69 112 SER A N 1
ATOM 824 C CA . SER A 1 112 ? -4.476 1.996 29.105 1.00 88.69 112 SER A CA 1
ATOM 825 C C . SER A 1 112 ? -3.037 1.517 28.868 1.00 88.69 112 SER A C 1
ATOM 827 O O . SER A 1 112 ? -2.099 2.237 29.200 1.00 88.69 112 SER A O 1
ATOM 829 N N . ILE A 1 113 ? -2.861 0.341 28.256 1.00 89.19 113 ILE A N 1
ATOM 830 C CA . ILE A 1 113 ? -1.547 -0.266 27.990 1.00 89.19 113 ILE A CA 1
ATOM 831 C C . ILE A 1 113 ? -1.154 -0.243 26.508 1.00 89.19 113 ILE A C 1
ATOM 833 O O . ILE A 1 113 ? -0.101 -0.766 26.144 1.00 89.19 113 ILE A O 1
ATOM 837 N N . LEU A 1 114 ? -1.986 0.337 25.634 1.00 91.50 114 LEU A N 1
ATOM 838 C CA . LEU A 1 114 ? -1.667 0.445 24.213 1.00 91.50 114 LEU A CA 1
ATOM 839 C C . LEU A 1 114 ? -0.387 1.257 24.006 1.00 91.50 114 LEU A C 1
ATOM 841 O O . LEU A 1 114 ? -0.204 2.298 24.634 1.00 91.50 114 LEU A O 1
ATOM 845 N N . GLY A 1 115 ? 0.465 0.806 23.083 1.00 92.38 115 GLY A N 1
ATOM 846 C CA . GLY A 1 115 ? 1.671 1.518 22.655 1.00 92.38 115 GLY A CA 1
ATOM 847 C C . GLY A 1 115 ? 1.427 2.449 21.463 1.00 92.38 115 GLY A C 1
ATOM 848 O O . GLY A 1 115 ? 0.406 3.129 21.375 1.00 92.38 115 GLY A O 1
ATOM 849 N N . GLY A 1 116 ? 2.392 2.501 20.545 1.00 92.50 116 GLY A N 1
ATOM 850 C CA . GLY A 1 116 ? 2.234 3.016 19.184 1.00 92.50 116 GLY A CA 1
ATOM 851 C C . GLY A 1 116 ? 1.961 1.899 18.167 1.00 92.50 116 GLY A C 1
ATOM 852 O O . GLY A 1 116 ? 1.486 0.812 18.504 1.00 92.50 116 GLY A O 1
ATOM 853 N N . ASN A 1 117 ? 2.284 2.146 16.895 1.00 91.25 117 ASN A N 1
ATOM 854 C CA . ASN A 1 117 ? 2.228 1.125 15.846 1.00 91.25 117 ASN A CA 1
ATOM 855 C C . ASN A 1 117 ? 3.013 -0.139 16.256 1.00 91.25 117 ASN A C 1
ATOM 857 O O . ASN A 1 117 ? 4.085 -0.048 16.852 1.00 91.25 117 ASN A O 1
ATOM 861 N N . ASN A 1 118 ? 2.457 -1.315 15.944 1.00 88.12 118 ASN A N 1
ATOM 862 C CA . ASN A 1 118 ? 2.982 -2.628 16.339 1.00 88.12 118 ASN A CA 1
ATOM 863 C C . ASN A 1 118 ? 3.179 -2.805 17.861 1.00 88.12 118 ASN A C 1
ATOM 865 O O . ASN A 1 118 ? 4.033 -3.578 18.278 1.00 88.12 118 ASN A O 1
ATOM 869 N N . GLN A 1 119 ? 2.395 -2.098 18.686 1.00 88.56 119 GLN A N 1
ATOM 870 C CA . GLN A 1 119 ? 2.465 -2.155 20.154 1.00 88.56 119 GLN A CA 1
ATOM 871 C C . GLN A 1 119 ? 3.840 -1.801 20.727 1.00 88.56 119 GLN A C 1
ATOM 873 O O . GLN A 1 119 ? 4.238 -2.285 21.782 1.00 88.56 119 GLN A O 1
ATOM 878 N N . HIS A 1 120 ? 4.576 -0.914 20.061 1.00 93.12 120 HIS A N 1
ATOM 879 C CA . HIS A 1 120 ? 5.777 -0.349 20.657 1.00 93.12 120 HIS A CA 1
ATOM 880 C C . HIS A 1 120 ? 5.377 0.563 21.824 1.00 93.12 120 HIS A C 1
ATOM 882 O O . HIS A 1 120 ? 4.890 1.672 21.608 1.00 93.12 120 HIS A O 1
ATOM 888 N N . VAL A 1 121 ? 5.541 0.074 23.054 1.00 92.88 121 VAL A N 1
ATOM 889 C CA . VAL A 1 121 ? 5.085 0.738 24.292 1.00 92.88 121 VAL A CA 1
ATOM 890 C C . VAL A 1 121 ? 6.029 1.825 24.813 1.00 92.88 121 VAL A C 1
ATOM 892 O O . VAL A 1 121 ? 5.702 2.494 25.784 1.00 92.88 121 VAL A O 1
ATOM 895 N N . VAL A 1 122 ? 7.175 2.033 24.159 1.00 94.81 122 VAL A N 1
ATOM 896 C CA . VAL A 1 122 ? 8.154 3.074 24.511 1.00 94.81 122 VAL A CA 1
ATOM 897 C C . VAL A 1 122 ? 8.401 4.016 23.329 1.00 94.81 122 VAL A C 1
ATOM 899 O O . VAL A 1 122 ? 8.354 3.558 22.183 1.00 94.81 122 VAL A O 1
ATOM 902 N N . PRO A 1 123 ? 8.688 5.307 23.560 1.00 96.25 123 PRO A N 1
ATOM 903 C CA . PRO A 1 123 ? 9.047 6.260 22.512 1.00 96.25 123 PRO A CA 1
ATOM 904 C C . PRO A 1 123 ? 10.391 5.929 21.851 1.00 96.25 123 PRO A C 1
ATOM 906 O O . PRO A 1 123 ? 11.229 5.208 22.403 1.00 96.25 123 PRO A O 1
ATOM 909 N N . SER A 1 124 ? 10.620 6.501 20.667 1.00 96.44 124 SER A N 1
ATOM 910 C CA . SER A 1 124 ? 11.915 6.440 19.974 1.00 96.44 124 SER A CA 1
ATOM 911 C C . SER A 1 124 ? 12.947 7.451 20.483 1.00 96.44 124 SER A C 1
ATOM 913 O O . SER A 1 124 ? 14.026 7.585 19.914 1.00 96.44 124 SER A O 1
ATOM 915 N N . PHE A 1 125 ? 12.608 8.186 21.539 1.00 95.50 125 PHE A N 1
ATOM 916 C CA . PHE A 1 125 ? 13.367 9.296 22.099 1.00 95.50 125 PHE A CA 1
ATOM 917 C C . PHE A 1 125 ? 13.171 9.337 23.624 1.00 95.50 125 PHE A C 1
ATOM 919 O O . PHE A 1 125 ? 12.126 8.890 24.102 1.00 95.50 125 PHE A O 1
ATOM 926 N N . PRO A 1 126 ? 14.128 9.874 24.402 1.00 95.88 126 PRO A N 1
ATOM 927 C CA . PRO A 1 126 ? 13.949 10.067 25.840 1.00 95.88 126 PRO A CA 1
ATOM 928 C C . PRO A 1 126 ? 12.726 10.943 26.141 1.00 95.88 126 PRO A C 1
ATOM 930 O O . PRO A 1 126 ? 12.544 11.990 25.518 1.00 95.88 126 PRO A O 1
ATOM 933 N N . HIS A 1 127 ? 11.893 10.544 27.104 1.00 93.25 127 HIS A N 1
ATOM 934 C CA . HIS A 1 127 ? 10.687 11.287 27.470 1.00 93.25 127 HIS A CA 1
ATOM 935 C C . HIS A 1 127 ? 10.460 11.247 28.989 1.00 93.25 127 HIS A C 1
ATOM 937 O O . HIS A 1 127 ? 10.522 10.162 29.554 1.00 93.25 127 HIS A O 1
ATOM 943 N N . PRO A 1 128 ? 10.109 12.361 29.664 1.00 92.44 128 PRO A N 1
ATOM 944 C CA . PRO A 1 128 ? 9.981 12.395 31.130 1.00 92.44 128 PRO A CA 1
ATOM 945 C C . PRO A 1 128 ? 8.961 11.410 31.722 1.00 92.44 128 PRO A C 1
ATOM 947 O O . PRO A 1 128 ? 9.116 10.957 32.847 1.00 92.44 128 PRO A O 1
ATOM 950 N N . GLN A 1 129 ? 7.910 11.079 30.966 1.00 91.25 129 GLN A N 1
ATOM 951 C CA . GLN A 1 129 ? 6.883 10.103 31.370 1.00 91.25 129 GLN A CA 1
ATOM 952 C C . GLN A 1 129 ? 7.196 8.656 30.934 1.00 91.25 129 GLN A C 1
ATOM 954 O O . GLN A 1 129 ? 6.331 7.797 31.057 1.00 91.25 129 GLN A O 1
ATOM 959 N N . SER A 1 130 ? 8.382 8.393 30.374 1.00 93.19 130 SER A N 1
ATOM 960 C CA . SER A 1 130 ? 8.825 7.058 29.955 1.00 93.19 130 SER A CA 1
ATOM 961 C C . SER A 1 130 ? 10.169 6.734 30.591 1.00 93.19 130 SER A C 1
ATOM 963 O O . SER A 1 130 ? 11.164 7.381 30.279 1.00 93.19 130 SER A O 1
ATOM 965 N N . GLU A 1 131 ? 10.219 5.709 31.437 1.00 95.25 131 GLU A N 1
ATOM 966 C CA . GLU A 1 131 ? 11.477 5.246 32.041 1.00 95.25 131 GLU A CA 1
ATOM 967 C C . GLU A 1 131 ? 12.465 4.731 30.979 1.00 95.25 131 GLU A C 1
ATOM 969 O O . GLU A 1 131 ? 13.667 4.974 31.057 1.00 95.25 131 GLU A O 1
ATOM 974 N N . TYR A 1 132 ? 11.942 4.078 29.937 1.00 96.06 132 TYR A N 1
ATOM 975 C CA . TYR A 1 132 ? 12.722 3.493 28.848 1.00 96.06 132 TYR A CA 1
ATOM 976 C C . TYR A 1 132 ? 12.408 4.164 27.509 1.00 96.06 132 TYR A C 1
ATOM 978 O O . TYR A 1 132 ? 11.307 4.672 27.284 1.00 96.06 132 TYR A O 1
ATOM 986 N N . TYR A 1 133 ? 13.362 4.113 26.582 1.00 96.88 133 TYR A N 1
ATOM 987 C CA . TYR A 1 133 ? 13.161 4.455 25.175 1.00 96.88 133 TYR A CA 1
ATOM 988 C C . TYR A 1 133 ? 13.973 3.501 24.295 1.00 96.88 133 TYR A C 1
ATOM 990 O O . TYR A 1 133 ? 14.950 2.902 24.743 1.00 96.88 133 TYR A O 1
ATOM 998 N N . ASN A 1 134 ? 13.568 3.345 23.036 1.00 96.50 134 ASN A N 1
ATOM 999 C CA . ASN A 1 134 ? 14.311 2.547 22.064 1.00 96.50 134 ASN A CA 1
ATOM 1000 C C . ASN A 1 134 ? 14.331 3.288 20.723 1.00 96.50 134 ASN A C 1
ATOM 1002 O O . ASN A 1 134 ? 13.262 3.439 20.140 1.00 96.50 134 ASN A O 1
ATOM 1006 N N . PRO A 1 135 ? 15.493 3.706 20.190 1.00 95.12 135 PRO A N 1
ATOM 1007 C CA . PRO A 1 135 ? 15.580 4.421 18.911 1.00 95.12 135 PRO A CA 1
ATOM 1008 C C . PRO A 1 135 ? 14.914 3.711 17.721 1.00 95.12 135 PRO A C 1
ATOM 1010 O O . PRO A 1 135 ? 14.454 4.371 16.796 1.00 95.12 135 PRO A O 1
ATOM 1013 N N . ASN A 1 136 ? 14.795 2.380 17.763 1.00 93.62 136 ASN A N 1
ATOM 1014 C CA . ASN A 1 136 ? 14.105 1.581 16.743 1.00 93.62 136 ASN A CA 1
ATOM 1015 C C . ASN A 1 136 ? 12.584 1.506 16.962 1.00 93.62 136 ASN A C 1
ATOM 1017 O O . ASN A 1 136 ? 11.882 0.739 16.296 1.00 93.62 136 ASN A O 1
ATOM 1021 N N . SER A 1 137 ? 12.059 2.260 17.928 1.00 95.06 137 SER A N 1
ATOM 1022 C CA . SER A 1 137 ? 10.639 2.291 18.213 1.00 95.06 137 SER A CA 1
ATOM 1023 C C . SER A 1 137 ? 9.847 2.963 17.097 1.00 95.06 137 SER A C 1
ATOM 1025 O O . SER A 1 137 ? 10.258 3.973 16.534 1.00 95.06 137 SER A O 1
ATOM 1027 N N . ARG A 1 138 ? 8.654 2.434 16.813 1.00 94.19 138 ARG A N 1
ATOM 1028 C CA . ARG A 1 138 ? 7.703 3.049 15.876 1.00 94.19 138 ARG A CA 1
ATOM 1029 C C . ARG A 1 138 ? 6.890 4.182 16.496 1.00 94.19 138 ARG A C 1
ATOM 1031 O O . ARG A 1 138 ? 6.128 4.848 15.795 1.00 94.19 138 ARG A O 1
ATOM 1038 N N . TRP A 1 139 ? 7.051 4.412 17.796 1.00 95.38 139 TRP A N 1
ATOM 1039 C CA . TRP A 1 139 ? 6.532 5.593 18.466 1.00 95.38 139 TRP A CA 1
ATOM 1040 C C . TRP A 1 139 ? 7.467 6.781 18.210 1.00 95.38 139 TRP A C 1
ATOM 1042 O O . TRP A 1 139 ? 8.293 7.148 19.043 1.00 95.38 139 TRP A O 1
ATOM 1052 N N . VAL A 1 140 ? 7.316 7.377 17.029 1.00 95.56 140 VAL A N 1
ATOM 1053 C CA . VAL A 1 140 ? 8.161 8.470 16.515 1.00 95.56 140 VAL A CA 1
ATOM 1054 C C . VAL A 1 140 ? 7.556 9.861 16.706 1.00 95.56 140 VAL A C 1
ATOM 1056 O O . VAL A 1 140 ? 8.204 10.870 16.434 1.00 95.56 140 VAL A O 1
ATOM 1059 N N . GLY A 1 141 ? 6.300 9.940 17.146 1.00 95.56 141 GLY A N 1
ATOM 1060 C CA . GLY A 1 141 ? 5.653 11.209 17.446 1.00 95.56 141 GLY A CA 1
ATOM 1061 C C . GLY A 1 141 ? 6.194 11.836 18.719 1.00 95.56 141 GLY A C 1
ATOM 1062 O O . GLY A 1 141 ? 5.943 11.326 19.812 1.00 95.56 141 GLY A O 1
ATOM 1063 N N . ALA A 1 142 ? 6.911 12.944 18.560 1.00 95.00 142 ALA A N 1
ATOM 1064 C CA . ALA A 1 142 ? 7.546 13.695 19.633 1.00 95.00 142 ALA A CA 1
ATOM 1065 C C . ALA A 1 142 ? 6.997 15.125 19.710 1.00 95.00 142 ALA A C 1
ATOM 1067 O O . ALA A 1 142 ? 6.523 15.643 18.691 1.00 95.00 142 ALA A O 1
ATOM 1068 N N . PRO A 1 143 ? 7.089 15.785 20.880 1.00 94.69 143 PRO A N 1
ATOM 1069 C CA . PRO A 1 143 ? 6.838 17.215 20.980 1.00 94.69 143 PRO A CA 1
ATOM 1070 C C . PRO A 1 143 ? 7.605 18.015 19.909 1.00 94.69 143 PRO A C 1
ATOM 1072 O O . PRO A 1 143 ? 8.770 17.724 19.636 1.00 94.69 143 PRO A O 1
ATOM 1075 N N . GLY A 1 144 ? 6.943 18.981 19.271 1.00 93.88 144 GLY A N 1
ATOM 1076 C CA . GLY A 1 144 ? 7.491 19.806 18.185 1.00 93.88 144 GLY A CA 1
ATOM 1077 C C . GLY A 1 144 ? 7.398 19.190 16.781 1.00 93.88 144 GLY A C 1
ATOM 1078 O O . GLY A 1 144 ? 7.701 19.857 15.791 1.00 93.88 144 GLY A O 1
ATOM 1079 N N . LYS A 1 145 ? 6.959 17.930 16.639 1.00 96.06 145 LYS A N 1
ATOM 1080 C CA . LYS A 1 145 ? 6.607 17.377 15.320 1.00 96.06 145 LYS A CA 1
ATOM 1081 C C . LYS A 1 145 ? 5.272 17.944 14.844 1.00 96.06 145 LYS A C 1
ATOM 1083 O O . LYS A 1 145 ? 4.353 18.153 15.633 1.00 96.06 145 LYS A O 1
ATOM 1088 N N . ARG A 1 146 ? 5.151 18.159 13.532 1.00 95.94 146 ARG A N 1
ATOM 1089 C CA . ARG A 1 146 ? 3.998 18.832 12.919 1.00 95.94 146 ARG A CA 1
ATOM 1090 C C . ARG A 1 146 ? 3.445 18.042 11.741 1.00 95.94 146 ARG A C 1
ATOM 1092 O O . ARG A 1 146 ? 4.203 17.579 10.896 1.00 95.94 146 ARG A O 1
ATOM 1099 N N . TRP A 1 147 ? 2.125 17.922 11.658 1.00 96.62 147 TRP A N 1
ATOM 1100 C CA . TRP A 1 147 ? 1.422 17.466 10.458 1.00 96.62 147 TRP A CA 1
ATOM 1101 C C . TRP A 1 147 ? 1.296 18.656 9.504 1.00 96.62 147 TRP A C 1
ATOM 1103 O O . TRP A 1 147 ? 0.403 19.491 9.646 1.00 96.62 147 TRP A O 1
ATOM 1113 N N . GLY A 1 148 ? 2.269 18.789 8.599 1.00 96.38 148 GLY A N 1
ATOM 1114 C CA . GLY A 1 148 ? 2.495 20.018 7.833 1.00 96.38 148 GLY A CA 1
ATOM 1115 C C . GLY A 1 148 ? 1.410 20.355 6.811 1.00 96.38 148 GLY A C 1
ATOM 1116 O O . GLY A 1 148 ? 1.201 21.530 6.531 1.00 96.38 148 GLY A O 1
ATOM 1117 N N . THR A 1 149 ? 0.697 19.351 6.299 1.00 96.69 149 THR A N 1
ATOM 1118 C CA . THR A 1 149 ? -0.398 19.523 5.324 1.00 96.69 149 THR A CA 1
ATOM 1119 C C . THR A 1 149 ? -1.784 19.302 5.931 1.00 96.69 149 THR A C 1
ATOM 1121 O O . THR A 1 149 ? -2.760 19.187 5.195 1.00 96.69 149 THR A O 1
ATOM 1124 N N . ALA A 1 150 ? -1.887 19.181 7.257 1.00 96.19 150 ALA A N 1
ATOM 1125 C CA . ALA A 1 150 ? -3.183 19.235 7.924 1.00 96.19 150 ALA A CA 1
ATOM 1126 C C . ALA A 1 150 ? -3.764 20.656 7.814 1.00 96.19 150 ALA A C 1
ATOM 1128 O O . ALA A 1 150 ? -3.014 21.633 7.792 1.00 96.19 150 ALA A O 1
ATOM 1129 N N . GLU A 1 151 ? -5.089 20.776 7.775 1.00 93.38 151 GLU A N 1
ATOM 1130 C CA . GLU A 1 151 ? -5.788 22.061 7.690 1.00 93.38 151 GLU A CA 1
ATOM 1131 C C . GLU A 1 151 ? -6.767 22.203 8.875 1.00 93.38 151 GLU A C 1
ATOM 1133 O O . GLU A 1 151 ? -7.804 21.535 8.881 1.00 93.38 151 GLU A O 1
ATOM 1138 N N . PRO A 1 152 ? -6.451 23.032 9.898 1.00 93.62 152 PRO A N 1
ATOM 1139 C CA . PRO A 1 152 ? -5.173 23.723 10.111 1.00 93.62 152 PRO A CA 1
ATOM 1140 C C . PRO A 1 152 ? -4.034 22.750 10.483 1.00 93.62 152 PRO A C 1
ATOM 1142 O O . PRO A 1 152 ? -4.299 21.628 10.928 1.00 93.62 152 PRO A O 1
ATOM 1145 N N . PRO A 1 153 ? -2.757 23.162 10.347 1.00 91.06 153 PRO A N 1
ATOM 1146 C CA . PRO A 1 153 ? -1.633 22.313 10.719 1.00 91.06 153 PRO A CA 1
ATOM 1147 C C . PRO A 1 153 ? -1.690 21.893 12.190 1.00 91.06 153 PRO A C 1
ATOM 1149 O O . PRO A 1 153 ? -1.934 22.721 13.065 1.00 91.06 153 PRO A O 1
ATOM 1152 N N . VAL A 1 154 ? -1.413 20.617 12.461 1.00 94.56 154 VAL A N 1
ATOM 1153 C CA . VAL A 1 154 ? -1.462 20.050 13.817 1.00 94.56 154 VAL A CA 1
ATOM 1154 C C . VAL A 1 154 ? -0.048 19.905 14.356 1.00 94.56 154 VAL A C 1
ATOM 1156 O O . VAL A 1 154 ? 0.774 19.207 13.763 1.00 94.56 154 VAL A O 1
ATOM 1159 N N . GLU A 1 155 ? 0.235 20.548 15.482 1.00 95.56 155 GLU A N 1
ATOM 1160 C CA . GLU A 1 155 ? 1.491 20.390 16.210 1.00 95.56 155 GLU A CA 1
ATOM 1161 C C . GLU A 1 155 ? 1.314 19.430 17.387 1.00 95.56 155 GLU A C 1
ATOM 1163 O O . GLU A 1 155 ? 0.341 19.497 18.145 1.00 95.56 155 GLU A O 1
ATOM 1168 N N . ILE A 1 156 ? 2.267 18.518 17.540 1.00 95.06 156 ILE A N 1
ATOM 1169 C CA . ILE A 1 156 ? 2.328 17.618 18.680 1.00 95.06 156 ILE A CA 1
ATOM 1170 C C . ILE A 1 156 ? 2.985 18.394 19.822 1.00 95.06 156 ILE A C 1
ATOM 1172 O O . ILE A 1 156 ? 4.194 18.570 19.834 1.00 95.06 156 ILE A O 1
ATOM 1176 N N . ASN A 1 157 ? 2.189 18.839 20.795 1.00 91.50 157 ASN A N 1
ATOM 1177 C CA . ASN A 1 157 ? 2.664 19.620 21.952 1.00 91.50 157 ASN A CA 1
ATOM 1178 C C . ASN A 1 157 ? 2.778 18.798 23.249 1.00 91.50 157 ASN A C 1
ATOM 1180 O O . ASN A 1 157 ? 2.993 19.347 24.324 1.00 91.50 157 ASN A O 1
ATOM 1184 N N . GLY A 1 158 ? 2.596 17.478 23.170 1.00 88.44 158 GLY A N 1
ATOM 1185 C CA . GLY A 1 158 ? 2.543 16.579 24.323 1.00 88.44 158 GLY A CA 1
ATOM 1186 C C . GLY A 1 158 ? 1.202 15.857 24.428 1.00 88.44 158 GLY A C 1
ATOM 1187 O O . GLY A 1 158 ? 0.497 15.678 23.433 1.00 88.44 158 GLY A O 1
ATOM 1188 N N . GLY A 1 159 ? 0.865 15.395 25.635 1.00 89.38 159 GLY A N 1
ATOM 1189 C CA . GLY A 1 159 ? -0.303 14.536 25.850 1.00 89.38 159 GLY A CA 1
ATOM 1190 C C . GLY A 1 159 ? -0.157 13.180 25.162 1.00 89.38 159 GLY A C 1
ATOM 1191 O O . GLY A 1 159 ? -1.149 12.543 24.841 1.00 89.38 159 GLY A O 1
ATOM 1192 N N . LEU A 1 160 ? 1.076 12.723 24.921 1.00 91.50 160 LEU A N 1
ATOM 1193 C CA . LEU A 1 160 ? 1.310 11.448 24.252 1.00 91.50 160 LEU A CA 1
ATOM 1194 C C . LEU A 1 160 ? 0.775 10.272 25.079 1.00 91.50 160 LEU A C 1
ATOM 1196 O O . LEU A 1 160 ? 0.472 9.239 24.509 1.00 91.50 160 LEU A O 1
ATOM 1200 N N . TYR A 1 161 ? 0.590 10.419 26.392 1.00 90.25 161 TYR A N 1
ATOM 1201 C CA . TYR A 1 161 ? -0.017 9.403 27.262 1.00 90.25 161 TYR A CA 1
ATOM 1202 C C . TYR A 1 161 ? -1.549 9.512 27.381 1.00 90.25 161 TYR A C 1
ATOM 1204 O O . TYR A 1 161 ? -2.174 8.618 27.940 1.00 90.25 161 TYR A O 1
ATOM 1212 N N . ASP A 1 162 ? -2.162 10.553 26.807 1.00 91.31 162 ASP A N 1
ATOM 1213 C CA . ASP A 1 162 ? -3.619 10.700 26.733 1.00 91.31 162 ASP A CA 1
ATOM 1214 C C . ASP A 1 162 ? -4.186 9.782 25.640 1.00 91.31 162 ASP A C 1
ATOM 1216 O O . ASP A 1 162 ? -3.765 9.824 24.479 1.00 91.31 162 ASP A O 1
ATOM 1220 N N . LEU A 1 163 ? -5.175 8.964 26.005 1.00 87.25 163 LEU A N 1
ATOM 1221 C CA . LEU A 1 163 ? -5.854 8.047 25.089 1.00 87.25 163 LEU A CA 1
ATOM 1222 C C . LEU A 1 163 ? -6.524 8.774 23.920 1.00 87.25 163 LEU A C 1
ATOM 1224 O O . LEU A 1 163 ? -6.542 8.249 22.809 1.00 87.25 163 LEU A O 1
ATOM 1228 N N . ASN A 1 164 ? -7.001 10.003 24.124 1.00 89.69 164 ASN A N 1
ATOM 1229 C CA . ASN A 1 164 ? -7.609 10.806 23.061 1.00 89.69 164 ASN A CA 1
ATOM 1230 C C . ASN A 1 164 ? -6.578 11.353 22.061 1.00 89.69 164 ASN A C 1
ATOM 1232 O O . ASN A 1 164 ? -6.944 11.856 21.001 1.00 89.69 164 ASN A O 1
ATOM 1236 N N . ARG A 1 165 ? -5.284 11.251 22.382 1.00 92.00 165 ARG A N 1
ATOM 1237 C CA . ARG A 1 165 ? -4.162 11.745 21.570 1.00 92.00 165 ARG A CA 1
ATOM 1238 C C . ARG A 1 165 ? -3.182 10.642 21.180 1.00 92.00 165 ARG A C 1
ATOM 1240 O O . ARG A 1 165 ? -2.140 10.923 20.593 1.00 92.00 165 ARG A O 1
ATOM 1247 N N . ILE A 1 166 ? -3.519 9.381 21.443 1.00 91.88 166 ILE A N 1
ATOM 1248 C CA . ILE A 1 166 ? -2.645 8.228 21.195 1.00 91.88 166 ILE A CA 1
ATOM 1249 C C . ILE A 1 166 ? -2.218 8.090 19.723 1.00 91.88 166 ILE A C 1
ATOM 1251 O O . ILE A 1 166 ? -1.115 7.624 19.441 1.00 91.88 166 ILE A O 1
ATOM 1255 N N . ALA A 1 167 ? -3.030 8.573 18.779 1.00 92.44 167 ALA A N 1
ATOM 1256 C CA . ALA A 1 167 ? -2.670 8.629 17.363 1.00 92.44 167 ALA A CA 1
ATOM 1257 C C . ALA A 1 167 ? -1.405 9.468 17.100 1.00 92.44 167 ALA A C 1
ATOM 1259 O O . ALA A 1 167 ? -0.661 9.174 16.168 1.00 92.44 167 ALA A O 1
ATOM 1260 N N . PHE A 1 168 ? -1.106 10.472 17.935 1.00 94.62 168 PHE A N 1
ATOM 1261 C CA . PHE A 1 168 ? 0.107 11.282 17.796 1.00 94.62 168 PHE A CA 1
ATOM 1262 C C . PHE A 1 168 ? 1.383 10.483 17.999 1.00 94.62 168 PHE A C 1
ATOM 1264 O O . PHE A 1 168 ? 2.406 10.878 17.460 1.00 94.62 168 PHE A O 1
ATOM 1271 N N . ARG A 1 169 ? 1.339 9.348 18.705 1.00 94.75 169 ARG A N 1
ATOM 1272 C CA . ARG A 1 169 ? 2.512 8.489 18.912 1.00 94.75 169 ARG A CA 1
ATOM 1273 C C . ARG A 1 169 ? 3.066 7.934 17.604 1.00 94.75 169 ARG A C 1
ATOM 1275 O O . ARG A 1 169 ? 4.272 7.724 17.489 1.00 94.75 169 ARG A O 1
ATOM 1282 N N . SER A 1 170 ? 2.192 7.674 16.632 1.00 93.62 170 SER A N 1
ATOM 1283 C CA . SER A 1 170 ? 2.518 6.902 15.435 1.00 93.62 170 SER A CA 1
ATOM 1284 C C . SER A 1 170 ? 2.507 7.764 14.182 1.00 93.62 170 SER A C 1
ATOM 1286 O O . SER A 1 170 ? 1.548 8.474 13.902 1.00 93.62 170 SER A O 1
ATOM 1288 N N . ASN A 1 171 ? 3.548 7.630 13.367 1.00 95.81 171 ASN A N 1
ATOM 1289 C CA . ASN A 1 171 ? 3.540 8.105 11.990 1.00 95.81 171 ASN A CA 1
ATOM 1290 C C . ASN A 1 171 ? 4.394 7.151 11.145 1.00 95.81 171 ASN A C 1
ATOM 1292 O O . ASN A 1 171 ? 5.622 7.238 11.147 1.00 95.81 171 ASN A O 1
ATOM 1296 N N . SER A 1 172 ? 3.742 6.225 10.433 1.00 94.25 172 SER A N 1
ATOM 1297 C CA . SER A 1 172 ? 4.431 5.262 9.560 1.00 94.25 172 SER A CA 1
ATOM 1298 C C . SER A 1 172 ? 5.253 5.969 8.482 1.00 94.25 172 SER A C 1
ATOM 1300 O O . SER A 1 172 ? 6.343 5.519 8.153 1.00 94.25 172 SER A O 1
ATOM 1302 N N . GLY A 1 173 ? 4.764 7.098 7.962 1.00 94.81 173 GLY A N 1
ATOM 1303 C CA . GLY A 1 173 ? 5.502 7.939 7.021 1.00 94.81 173 GLY A CA 1
ATOM 1304 C C . GLY A 1 173 ? 6.820 8.413 7.598 1.00 94.81 173 GLY A C 1
ATOM 1305 O O . GLY A 1 173 ? 7.854 8.180 6.987 1.00 94.81 173 GLY A O 1
ATOM 1306 N N . ALA A 1 174 ? 6.806 8.999 8.793 1.00 94.88 174 ALA A N 1
ATOM 1307 C CA . ALA A 1 174 ? 8.035 9.455 9.437 1.00 94.88 174 ALA A CA 1
ATOM 1308 C C . ALA A 1 174 ? 8.997 8.302 9.755 1.00 94.88 174 ALA A C 1
ATOM 1310 O O . ALA A 1 174 ? 10.199 8.429 9.541 1.00 94.88 174 ALA A O 1
ATOM 1311 N N . PHE A 1 175 ? 8.472 7.160 10.205 1.00 94.12 175 PHE A N 1
ATOM 1312 C CA . PHE A 1 175 ? 9.290 5.986 10.506 1.00 94.12 175 PHE A CA 1
ATOM 1313 C C . PHE A 1 175 ? 9.977 5.404 9.256 1.00 94.12 175 PHE A C 1
ATOM 1315 O O . PHE A 1 175 ? 11.163 5.096 9.289 1.00 94.12 175 PHE A O 1
ATOM 1322 N N . TYR A 1 176 ? 9.254 5.266 8.140 1.00 91.81 176 TYR A N 1
ATOM 1323 C CA . TYR A 1 176 ? 9.759 4.599 6.932 1.00 91.81 176 TYR A CA 1
ATOM 1324 C C . TYR A 1 176 ? 10.444 5.542 5.928 1.00 91.81 176 TYR A C 1
ATOM 1326 O O . TYR A 1 176 ? 11.406 5.154 5.257 1.00 91.81 176 TYR A O 1
ATOM 1334 N N . LEU A 1 177 ? 9.948 6.773 5.806 1.00 92.94 177 LEU A N 1
ATOM 1335 C CA . LEU A 1 177 ? 10.389 7.773 4.825 1.00 92.94 177 LEU A CA 1
ATOM 1336 C C . LEU A 1 177 ? 11.250 8.879 5.449 1.00 92.94 177 LEU A C 1
ATOM 1338 O O . LEU A 1 177 ? 11.706 9.774 4.734 1.00 92.94 177 LEU A O 1
ATOM 1342 N N . GLY A 1 178 ? 11.492 8.808 6.760 1.00 91.56 178 GLY A N 1
ATOM 1343 C CA . GLY A 1 178 ? 12.285 9.774 7.509 1.00 91.56 178 GLY A CA 1
ATOM 1344 C C . GLY A 1 178 ? 11.527 11.056 7.845 1.00 91.56 178 GLY A C 1
ATOM 1345 O O . GLY A 1 178 ? 10.346 11.229 7.535 1.00 91.56 178 GLY A O 1
ATOM 1346 N N . ASP A 1 179 ? 12.240 11.989 8.475 1.00 92.94 179 ASP A N 1
ATOM 1347 C CA . ASP A 1 179 ? 11.640 13.174 9.099 1.00 92.94 179 ASP A CA 1
ATOM 1348 C C . ASP A 1 179 ? 10.904 14.096 8.113 1.00 92.94 179 ASP A C 1
ATOM 1350 O O . ASP A 1 179 ? 9.926 14.753 8.465 1.00 92.94 179 ASP A O 1
ATOM 1354 N N . GLN A 1 180 ? 11.299 14.079 6.838 1.00 93.00 180 GLN A N 1
ATOM 1355 C CA . GLN A 1 180 ? 10.619 14.827 5.778 1.00 93.00 180 GLN A CA 1
ATOM 1356 C C . GLN A 1 180 ? 9.120 14.505 5.666 1.00 93.00 180 GLN A C 1
ATOM 1358 O O . GLN A 1 180 ? 8.346 15.354 5.227 1.00 93.00 180 GLN A O 1
ATOM 1363 N N . ALA A 1 181 ? 8.683 13.305 6.066 1.00 95.38 181 ALA A N 1
ATOM 1364 C CA . ALA A 1 181 ? 7.286 12.898 5.948 1.00 95.38 181 ALA A CA 1
ATOM 1365 C C . ALA A 1 181 ? 6.344 13.757 6.804 1.00 95.38 181 ALA A C 1
ATOM 1367 O O . ALA A 1 181 ? 5.179 13.918 6.444 1.00 95.38 181 ALA A O 1
ATOM 1368 N N . TRP A 1 182 ? 6.831 14.351 7.901 1.00 96.69 182 TRP A N 1
ATOM 1369 C CA . TRP A 1 182 ? 6.042 15.259 8.740 1.00 96.69 182 TRP A CA 1
ATOM 1370 C C . TRP A 1 182 ? 5.519 16.457 7.944 1.00 96.69 182 TRP A C 1
ATOM 1372 O O . TRP A 1 182 ? 4.332 16.781 8.027 1.00 96.69 182 TRP A O 1
ATOM 1382 N N . LYS A 1 183 ? 6.364 17.034 7.074 1.00 96.19 183 LYS A N 1
ATOM 1383 C CA . LYS A 1 183 ? 5.997 18.142 6.177 1.00 96.19 183 LYS A CA 1
ATOM 1384 C C . LYS A 1 183 ? 4.780 17.807 5.316 1.00 96.19 183 LYS A C 1
ATOM 1386 O O . LYS A 1 183 ? 3.958 18.682 5.082 1.00 96.19 183 LYS A O 1
ATOM 1391 N N . TYR A 1 184 ? 4.675 16.559 4.868 1.00 97.19 184 TYR A N 1
ATOM 1392 C CA . TYR A 1 184 ? 3.632 16.087 3.955 1.00 97.19 184 TYR A CA 1
ATOM 1393 C C . TYR A 1 184 ? 2.503 15.329 4.663 1.00 97.19 184 TYR A C 1
ATOM 1395 O O . TYR A 1 184 ? 1.617 14.803 3.998 1.00 97.19 184 TYR A O 1
ATOM 1403 N N . THR A 1 185 ? 2.535 15.211 5.994 1.00 97.81 185 THR A N 1
ATOM 1404 C CA . THR A 1 185 ? 1.516 14.469 6.745 1.00 97.81 185 THR A CA 1
ATOM 1405 C C . THR A 1 185 ? 0.230 15.284 6.828 1.00 97.81 185 THR A C 1
ATOM 1407 O O . THR A 1 185 ? 0.237 16.430 7.279 1.00 97.81 185 THR A O 1
ATOM 1410 N N . VAL A 1 186 ? -0.883 14.673 6.416 1.00 97.12 186 VAL A N 1
ATOM 1411 C CA . VAL A 1 186 ? -2.237 15.222 6.580 1.00 97.12 186 VAL A CA 1
ATOM 1412 C C . VAL A 1 186 ? -2.809 14.786 7.927 1.00 97.12 186 VAL A C 1
ATOM 1414 O O . VAL A 1 186 ? -3.214 15.617 8.728 1.00 97.12 186 VAL A O 1
ATOM 1417 N N . ARG A 1 187 ? -2.846 13.473 8.183 1.00 94.88 187 ARG A N 1
ATOM 1418 C CA . ARG A 1 187 ? -3.287 12.864 9.449 1.00 94.88 187 ARG A CA 1
ATOM 1419 C C . ARG A 1 187 ? -2.968 11.370 9.479 1.00 94.88 187 ARG A C 1
ATOM 1421 O O . ARG A 1 187 ? -2.652 10.777 8.445 1.00 94.88 187 ARG A O 1
ATOM 1428 N N . GLY A 1 188 ? -3.129 10.755 10.647 1.00 93.19 188 GLY A N 1
ATOM 1429 C CA . GLY A 1 188 ? -3.253 9.302 10.769 1.00 93.19 188 GLY A CA 1
ATOM 1430 C C . GLY A 1 188 ? -4.639 8.794 10.345 1.00 93.19 188 GLY A C 1
ATOM 1431 O O . GLY A 1 188 ? -5.650 9.479 10.504 1.00 93.19 188 GLY A O 1
ATOM 1432 N N . ASN A 1 189 ? -4.687 7.568 9.836 1.00 92.12 189 ASN A N 1
ATOM 1433 C CA . ASN A 1 189 ? -5.883 6.775 9.566 1.00 92.12 189 ASN A CA 1
ATOM 1434 C C . ASN A 1 189 ? -5.666 5.337 10.071 1.00 92.12 189 ASN A C 1
ATOM 1436 O O . ASN A 1 189 ? -4.562 4.965 10.459 1.00 92.12 189 ASN A O 1
ATOM 1440 N N . GLY A 1 190 ? -6.684 4.486 10.092 1.00 89.31 190 GLY A N 1
ATOM 1441 C CA . GLY A 1 190 ? -6.477 3.079 10.425 1.00 89.31 190 GLY A CA 1
ATOM 1442 C C . GLY A 1 190 ? -7.764 2.292 10.560 1.00 89.31 190 GLY A C 1
ATOM 1443 O O . GLY A 1 190 ? -8.846 2.812 10.295 1.00 89.31 190 GLY A O 1
ATOM 1444 N N . CYS A 1 191 ? -7.620 1.053 11.021 1.00 90.56 191 CYS A N 1
ATOM 1445 C CA . CYS A 1 191 ? -8.717 0.105 11.163 1.00 90.56 191 CYS A CA 1
ATOM 1446 C C . CYS A 1 191 ? -9.835 0.622 12.082 1.00 90.56 191 CYS A C 1
ATOM 1448 O O . CYS A 1 191 ? -9.608 1.437 12.985 1.00 90.56 191 CYS A O 1
ATOM 1450 N N . THR A 1 192 ? -11.040 0.092 11.882 1.00 89.81 192 THR A N 1
ATOM 1451 C CA . THR A 1 192 ? -12.208 0.344 12.732 1.00 89.81 192 THR A CA 1
ATOM 1452 C C . THR A 1 192 ? -11.882 0.096 14.205 1.00 89.81 192 THR A C 1
ATOM 1454 O O . THR A 1 192 ? -11.263 -0.907 14.552 1.00 89.81 192 THR A O 1
ATOM 1457 N N . GLY A 1 193 ? -12.258 1.041 15.070 1.00 89.06 193 GLY A N 1
ATOM 1458 C CA . GLY A 1 193 ? -12.056 0.961 16.522 1.00 89.06 193 GLY A CA 1
ATOM 1459 C C . GLY A 1 193 ? -10.614 1.139 17.016 1.00 89.06 193 GLY A C 1
ATOM 1460 O O . GLY A 1 193 ? -10.414 1.330 18.210 1.00 89.06 193 GLY A O 1
ATOM 1461 N N . CYS A 1 194 ? -9.604 1.130 16.140 1.00 91.56 194 CYS A N 1
ATOM 1462 C CA . CYS A 1 194 ? -8.209 1.247 16.558 1.00 91.56 194 CYS A CA 1
ATOM 1463 C C . CYS A 1 194 ? -7.808 2.719 16.770 1.00 91.56 194 CYS A C 1
ATOM 1465 O O . CYS A 1 194 ? -7.819 3.494 15.806 1.00 91.56 194 CYS A O 1
ATOM 1467 N N . PRO A 1 195 ? -7.384 3.128 17.981 1.00 91.94 195 PRO A N 1
ATOM 1468 C CA . PRO A 1 195 ? -7.035 4.519 18.244 1.00 91.94 195 PRO A CA 1
ATOM 1469 C C . PRO A 1 195 ? -5.593 4.863 17.817 1.00 91.94 195 PRO A C 1
ATOM 1471 O O . PRO A 1 195 ? -5.258 6.036 17.695 1.00 91.94 195 PRO A O 1
ATOM 1474 N N . ILE A 1 196 ? -4.753 3.862 17.511 1.00 92.81 196 ILE A N 1
ATOM 1475 C CA . ILE A 1 196 ? -3.351 4.045 17.083 1.00 92.81 196 ILE A CA 1
ATOM 1476 C C . ILE A 1 196 ? -3.234 4.764 15.737 1.00 92.81 196 ILE A C 1
ATOM 1478 O O . ILE A 1 196 ? -2.276 5.500 15.520 1.00 92.81 196 ILE A O 1
ATOM 1482 N N . ARG A 1 197 ? -4.190 4.526 14.826 1.00 93.00 197 ARG A N 1
ATOM 1483 C CA . ARG A 1 197 ? -4.262 5.160 13.497 1.00 93.00 197 ARG A CA 1
ATOM 1484 C C . ARG A 1 197 ? -2.921 5.153 12.740 1.00 93.00 197 ARG A C 1
ATOM 1486 O O . ARG A 1 197 ? -2.396 6.189 12.345 1.00 93.00 197 ARG A O 1
ATOM 1493 N N . CYS A 1 198 ? -2.365 3.958 12.530 1.00 92.31 198 CYS A N 1
ATOM 1494 C CA . CYS A 1 198 ? -1.019 3.793 11.982 1.00 92.31 198 CYS A CA 1
ATOM 1495 C C . CYS A 1 198 ? -0.859 4.054 10.477 1.00 92.31 198 CYS A C 1
ATOM 1497 O O . CYS A 1 198 ? 0.281 4.168 10.024 1.00 92.31 198 CYS A O 1
ATOM 1499 N N . HIS A 1 199 ? -1.934 4.124 9.693 1.00 94.19 199 HIS A N 1
ATOM 1500 C CA . HIS A 1 199 ? -1.833 4.465 8.275 1.00 94.19 199 HIS A CA 1
ATOM 1501 C C . HIS A 1 199 ? -1.553 5.959 8.166 1.00 94.19 199 HIS A C 1
ATOM 1503 O O . HIS A 1 199 ? -2.333 6.770 8.658 1.00 94.19 199 HIS A O 1
ATOM 1509 N N . THR A 1 200 ? -0.450 6.340 7.533 1.00 95.25 200 THR A N 1
ATOM 1510 C CA . THR A 1 200 ? -0.142 7.760 7.347 1.00 95.25 200 THR A CA 1
ATOM 1511 C C . THR A 1 200 ? -0.759 8.225 6.042 1.00 95.25 200 THR A C 1
ATOM 1513 O O . THR A 1 200 ? -0.455 7.663 4.993 1.00 95.25 200 THR A O 1
ATOM 1516 N N . ILE A 1 201 ? -1.582 9.272 6.099 1.00 96.62 201 ILE A N 1
ATOM 1517 C CA . ILE A 1 201 ? -2.026 9.991 4.907 1.00 96.62 201 ILE A CA 1
ATOM 1518 C C . ILE A 1 201 ? -0.996 11.074 4.588 1.00 96.62 201 ILE A C 1
ATOM 1520 O O . ILE A 1 201 ? -0.745 11.954 5.417 1.00 96.62 201 ILE A O 1
ATOM 1524 N N . LEU A 1 202 ? -0.425 11.015 3.386 1.00 97.44 202 LEU A N 1
ATOM 1525 C CA . LEU A 1 202 ? 0.507 12.009 2.862 1.00 97.44 202 LEU A CA 1
ATOM 1526 C C . LEU A 1 202 ? -0.138 12.801 1.725 1.00 97.44 202 LEU A C 1
ATOM 1528 O O . LEU A 1 202 ? -0.835 12.216 0.897 1.00 97.44 202 LEU A O 1
ATOM 1532 N N . LYS A 1 203 ? 0.139 14.107 1.660 1.00 97.88 203 LYS A N 1
ATOM 1533 C CA . LYS A 1 203 ? -0.191 14.984 0.531 1.00 97.88 203 LYS A CA 1
ATOM 1534 C C . LYS A 1 203 ? 1.096 15.518 -0.095 1.00 97.88 203 LYS A C 1
ATOM 1536 O O . LYS A 1 203 ? 1.798 16.318 0.516 1.00 97.88 203 LYS A O 1
ATOM 1541 N N . VAL A 1 204 ? 1.401 15.078 -1.314 1.00 97.69 204 VAL A N 1
ATOM 1542 C CA . VAL A 1 204 ? 2.614 15.434 -2.066 1.00 97.69 204 VAL A CA 1
ATOM 1543 C C . VAL A 1 204 ? 2.202 16.011 -3.429 1.00 97.69 204 VAL A C 1
ATOM 1545 O O . VAL A 1 204 ? 2.062 15.267 -4.394 1.00 97.69 204 VAL A O 1
ATOM 1548 N N . PRO A 1 205 ? 1.997 17.334 -3.555 1.00 97.12 205 PRO A N 1
ATOM 1549 C CA . PRO A 1 205 ? 1.464 17.930 -4.786 1.00 97.12 205 PRO A CA 1
ATOM 1550 C C . PRO A 1 205 ? 2.319 17.693 -6.040 1.00 97.12 205 PRO A C 1
ATOM 1552 O O . PRO A 1 205 ? 1.789 17.633 -7.149 1.00 97.12 205 PRO A O 1
ATOM 1555 N N . SER A 1 206 ? 3.638 17.510 -5.884 1.00 97.00 206 SER A N 1
ATOM 1556 C CA . SER A 1 206 ? 4.542 17.302 -7.022 1.00 97.00 206 SER A CA 1
ATOM 1557 C C . SER A 1 206 ? 4.203 16.055 -7.837 1.00 97.00 206 SER A C 1
ATOM 1559 O O . SER A 1 206 ? 4.440 16.055 -9.043 1.00 97.00 206 SER A O 1
ATOM 1561 N N . VAL A 1 207 ? 3.598 15.020 -7.235 1.00 98.00 207 VAL A N 1
ATOM 1562 C CA . VAL A 1 207 ? 3.258 13.801 -7.984 1.00 98.00 207 VAL A CA 1
ATOM 1563 C C . VAL A 1 207 ? 2.076 13.984 -8.925 1.00 98.00 207 VAL A C 1
ATOM 1565 O O . VAL A 1 207 ? 2.039 13.348 -9.977 1.00 98.00 207 VAL A O 1
ATOM 1568 N N . ALA A 1 208 ? 1.151 14.887 -8.596 1.00 97.62 208 ALA A N 1
ATOM 1569 C CA . ALA A 1 208 ? 0.059 15.235 -9.494 1.00 97.62 208 ALA A CA 1
ATOM 1570 C C . ALA A 1 208 ? 0.584 15.981 -10.721 1.00 97.62 208 ALA A C 1
ATOM 1572 O O . ALA A 1 208 ? 0.252 15.623 -11.847 1.00 97.62 208 ALA A O 1
ATOM 1573 N N . ALA A 1 209 ? 1.473 16.954 -10.504 1.00 96.50 209 ALA A N 1
ATOM 1574 C CA . ALA A 1 209 ? 2.074 17.732 -11.581 1.00 96.50 209 ALA A CA 1
ATOM 1575 C C . ALA A 1 209 ? 2.986 16.895 -12.496 1.00 96.50 209 ALA A C 1
ATOM 1577 O O . ALA A 1 209 ? 2.978 17.092 -13.706 1.00 96.50 209 ALA A O 1
ATOM 1578 N N . LYS A 1 210 ? 3.773 15.968 -11.932 1.00 97.31 210 LYS A N 1
ATOM 1579 C CA . LYS A 1 210 ? 4.769 15.188 -12.687 1.00 97.31 210 LYS A CA 1
ATOM 1580 C C . LYS A 1 210 ? 4.220 13.914 -13.323 1.00 97.31 210 LYS A C 1
ATOM 1582 O O . LYS A 1 210 ? 4.650 13.556 -14.412 1.00 97.31 210 LYS A O 1
ATOM 1587 N N . TYR A 1 211 ? 3.310 13.219 -12.638 1.00 97.44 211 TYR A N 1
ATOM 1588 C CA . TYR A 1 211 ? 2.886 11.867 -13.023 1.00 97.44 211 TYR A CA 1
ATOM 1589 C C . TYR A 1 211 ? 1.373 11.738 -13.245 1.00 97.44 211 TYR A C 1
ATOM 1591 O O . TYR A 1 211 ? 0.895 10.644 -13.531 1.00 97.44 211 TYR A O 1
ATOM 1599 N N . GLY A 1 212 ? 0.597 12.818 -13.087 1.00 96.75 212 GLY A N 1
ATOM 1600 C CA . GLY A 1 212 ? -0.851 12.800 -13.327 1.00 96.75 212 GLY A CA 1
ATOM 1601 C C . GLY A 1 212 ? -1.653 11.945 -12.338 1.00 96.75 212 GLY A C 1
ATOM 1602 O O . GLY A 1 212 ? -2.779 11.550 -12.636 1.00 96.75 212 GLY A O 1
ATOM 1603 N N . ILE A 1 213 ? -1.091 11.638 -11.164 1.00 96.38 213 ILE A N 1
ATOM 1604 C CA . ILE A 1 213 ? -1.765 10.872 -10.103 1.00 96.38 213 ILE A CA 1
ATOM 1605 C C . ILE A 1 213 ? -2.335 11.791 -9.018 1.00 96.38 213 ILE A C 1
ATOM 1607 O O . ILE A 1 213 ? -2.092 12.994 -8.997 1.00 96.38 213 ILE A O 1
ATOM 1611 N N . ARG A 1 214 ? -3.122 11.243 -8.087 1.00 95.75 214 ARG A N 1
ATOM 1612 C CA . ARG A 1 214 ? -3.644 12.041 -6.966 1.00 95.75 214 ARG A CA 1
ATOM 1613 C C . ARG A 1 214 ? -2.493 12.482 -6.058 1.00 95.75 214 ARG A C 1
ATOM 1615 O O . ARG A 1 214 ? -1.580 11.714 -5.794 1.00 95.75 214 ARG A O 1
ATOM 1622 N N . GLU A 1 215 ? -2.585 13.693 -5.515 1.00 97.50 215 GLU A N 1
ATOM 1623 C CA . GLU A 1 215 ? -1.599 14.207 -4.554 1.00 97.50 215 GLU A CA 1
ATOM 1624 C C . GLU A 1 215 ? -1.654 13.493 -3.193 1.00 97.50 215 GLU A C 1
ATOM 1626 O O . GLU A 1 215 ? -0.701 13.584 -2.423 1.00 97.50 215 GLU A O 1
ATOM 1631 N N . VAL A 1 216 ? -2.755 12.790 -2.890 1.00 96.75 216 VAL A N 1
ATOM 1632 C CA . VAL A 1 216 ? -2.963 12.089 -1.617 1.00 96.75 216 VAL A CA 1
ATOM 1633 C C . VAL A 1 216 ? -2.832 10.578 -1.774 1.00 96.75 216 VAL A C 1
ATOM 1635 O O . VAL A 1 216 ? -3.599 9.949 -2.511 1.00 96.75 216 VAL A O 1
ATOM 1638 N N . ALA A 1 217 ? -1.946 9.994 -0.971 1.00 95.25 217 ALA A N 1
ATOM 1639 C CA . ALA A 1 217 ? -1.817 8.556 -0.776 1.00 95.25 217 ALA A CA 1
ATOM 1640 C C . ALA A 1 217 ? -1.828 8.219 0.716 1.00 95.25 217 ALA A C 1
ATOM 1642 O O . ALA A 1 217 ? -1.544 9.064 1.567 1.00 95.25 217 ALA A O 1
ATOM 1643 N N . GLN A 1 218 ? -2.147 6.969 1.036 1.00 94.25 218 GLN A N 1
ATOM 1644 C CA . GLN A 1 218 ? -2.013 6.463 2.391 1.00 94.25 218 GLN A CA 1
ATOM 1645 C C . GLN A 1 218 ? -1.609 5.003 2.384 1.00 94.25 218 GLN A C 1
ATOM 1647 O O . GLN A 1 218 ? -2.095 4.234 1.559 1.00 94.25 218 GLN A O 1
ATOM 1652 N N . ASN A 1 219 ? -0.744 4.625 3.314 1.00 93.81 219 ASN A N 1
ATOM 1653 C CA . ASN A 1 219 ? -0.359 3.239 3.518 1.00 93.81 219 ASN A CA 1
ATOM 1654 C C . ASN A 1 219 ? 0.295 3.081 4.904 1.00 93.81 219 ASN A C 1
ATOM 1656 O O . ASN A 1 219 ? 0.383 4.021 5.704 1.00 93.81 219 ASN A O 1
ATOM 1660 N N . THR A 1 220 ? 0.749 1.871 5.202 1.00 91.44 220 THR A N 1
ATOM 1661 C CA . THR A 1 220 ? 1.590 1.545 6.353 1.00 91.44 220 THR A CA 1
ATOM 1662 C C . THR A 1 220 ? 2.578 0.442 5.954 1.00 91.44 220 THR A C 1
ATOM 1664 O O . THR A 1 220 ? 2.523 -0.097 4.850 1.00 91.44 220 THR A O 1
ATOM 1667 N N . CYS A 1 221 ? 3.502 0.085 6.845 1.00 88.38 221 CYS A N 1
ATOM 1668 C CA . CYS A 1 221 ? 4.452 -1.009 6.628 1.00 88.38 221 CYS A CA 1
ATOM 1669 C C . CYS A 1 221 ? 5.230 -0.896 5.291 1.00 88.38 221 CYS A C 1
ATOM 1671 O O . CYS A 1 221 ? 5.556 0.201 4.838 1.00 88.38 221 CYS A O 1
ATOM 1673 N N . ALA A 1 222 ? 5.542 -2.031 4.658 1.00 90.88 222 ALA A N 1
ATOM 1674 C CA . ALA A 1 222 ? 6.299 -2.109 3.411 1.00 90.88 222 ALA A CA 1
ATOM 1675 C C . ALA A 1 222 ? 5.586 -1.453 2.214 1.00 90.88 222 ALA A C 1
ATOM 1677 O O . ALA A 1 222 ? 6.255 -1.072 1.256 1.00 90.88 222 ALA A O 1
ATOM 1678 N N . GLY A 1 223 ? 4.261 -1.260 2.271 1.00 91.75 223 GLY A N 1
ATOM 1679 C CA . GLY A 1 223 ? 3.523 -0.532 1.234 1.00 91.75 223 GLY A CA 1
ATOM 1680 C C . GLY A 1 223 ? 4.007 0.913 1.081 1.00 91.75 223 GLY A C 1
ATOM 1681 O O . GLY A 1 223 ? 4.116 1.408 -0.036 1.00 91.75 223 GLY A O 1
ATOM 1682 N N . MET A 1 224 ? 4.442 1.545 2.180 1.00 92.50 224 MET A N 1
ATOM 1683 C CA . MET A 1 224 ? 5.047 2.887 2.160 1.00 92.50 224 MET A CA 1
ATOM 1684 C C . MET A 1 224 ? 6.350 2.951 1.361 1.00 92.50 224 MET A C 1
ATOM 1686 O O . MET A 1 224 ? 6.719 4.011 0.869 1.00 92.50 224 MET A O 1
ATOM 1690 N N . LEU A 1 225 ? 7.073 1.836 1.267 1.00 94.44 225 LEU A N 1
ATOM 1691 C CA . LEU A 1 225 ? 8.387 1.757 0.629 1.00 94.44 225 LEU A CA 1
ATOM 1692 C C . LEU A 1 225 ? 8.325 1.215 -0.798 1.00 94.44 225 LEU A C 1
ATOM 1694 O O . LEU A 1 225 ? 9.313 1.308 -1.524 1.00 94.44 225 LEU A O 1
ATOM 1698 N N . PHE A 1 226 ? 7.173 0.663 -1.192 1.00 95.25 226 PHE A N 1
ATOM 1699 C CA . PHE A 1 226 ? 7.026 -0.196 -2.361 1.00 95.25 226 PHE A CA 1
ATOM 1700 C C . PHE A 1 226 ? 7.680 0.377 -3.620 1.00 95.25 226 PHE A C 1
ATOM 1702 O O . PHE A 1 226 ? 8.444 -0.323 -4.278 1.00 95.25 226 PHE A O 1
ATOM 1709 N N . GLY A 1 227 ? 7.414 1.645 -3.941 1.00 96.75 227 GLY A N 1
ATOM 1710 C CA . GLY A 1 227 ? 7.903 2.252 -5.176 1.00 96.75 227 GLY A CA 1
ATOM 1711 C C . GLY A 1 227 ? 9.400 2.557 -5.172 1.00 96.75 227 GLY A C 1
ATOM 1712 O O . GLY A 1 227 ? 10.100 2.135 -6.088 1.00 96.75 227 GLY A O 1
ATOM 1713 N N . ARG A 1 228 ? 9.936 3.226 -4.136 1.00 96.25 228 ARG A N 1
ATOM 1714 C CA . ARG A 1 228 ? 11.378 3.551 -4.100 1.00 96.25 228 ARG A CA 1
ATOM 1715 C C . ARG A 1 228 ? 12.256 2.303 -4.065 1.00 96.25 228 ARG A C 1
ATOM 1717 O O . ARG A 1 228 ? 13.375 2.331 -4.563 1.00 96.25 228 ARG A O 1
ATOM 1724 N N . SER A 1 229 ? 11.749 1.216 -3.479 1.00 96.25 229 SER A N 1
ATOM 1725 C CA . SER A 1 229 ? 12.496 -0.028 -3.316 1.00 96.25 229 SER A CA 1
ATOM 1726 C C . SER A 1 229 ? 12.853 -0.702 -4.641 1.00 96.25 229 SER A C 1
ATOM 1728 O O . SER A 1 229 ? 13.759 -1.523 -4.631 1.00 96.25 229 SER A O 1
ATOM 1730 N N . PHE A 1 230 ? 12.210 -0.350 -5.763 1.00 96.69 230 PHE A N 1
ATOM 1731 C CA . PHE A 1 230 ? 12.616 -0.820 -7.093 1.00 96.69 230 PHE A CA 1
ATOM 1732 C C . PHE A 1 230 ? 13.981 -0.276 -7.523 1.00 96.69 230 PHE A C 1
ATOM 1734 O O . PHE A 1 230 ? 14.667 -0.911 -8.312 1.00 96.69 230 PHE A O 1
ATOM 1741 N N . PHE A 1 231 ? 14.392 0.883 -7.013 1.00 97.12 231 PHE A N 1
ATOM 1742 C CA . PHE A 1 231 ? 15.552 1.599 -7.522 1.00 97.12 231 PHE A CA 1
ATOM 1743 C C . PHE A 1 231 ? 16.708 1.508 -6.534 1.00 97.12 231 PHE A C 1
ATOM 1745 O O . PHE A 1 231 ? 16.652 2.072 -5.441 1.00 97.12 231 PHE A O 1
ATOM 1752 N N . LYS A 1 232 ? 17.813 0.876 -6.941 1.00 93.69 232 LYS A N 1
ATOM 1753 C CA . LYS A 1 232 ? 19.056 0.844 -6.155 1.00 93.69 232 LYS A CA 1
ATOM 1754 C C . LYS A 1 232 ? 19.500 2.229 -5.630 1.00 93.69 232 LYS A C 1
ATOM 1756 O O . LYS A 1 232 ? 19.807 2.293 -4.437 1.00 93.69 232 LYS A O 1
ATOM 1761 N N . PRO A 1 233 ? 19.486 3.334 -6.417 1.00 93.56 233 PRO A N 1
ATOM 1762 C CA . PRO A 1 233 ? 19.885 4.654 -5.909 1.00 93.56 233 PRO A CA 1
ATOM 1763 C C . PRO A 1 233 ? 18.923 5.250 -4.867 1.00 93.56 233 PRO A C 1
ATOM 1765 O O . PRO A 1 233 ? 19.321 6.140 -4.118 1.00 93.56 233 PRO A O 1
ATOM 1768 N N . LEU A 1 234 ? 17.675 4.772 -4.789 1.00 95.19 234 LEU A N 1
ATOM 1769 C CA . LEU A 1 234 ? 16.657 5.273 -3.854 1.00 95.19 234 LEU A CA 1
ATOM 1770 C C . LEU A 1 234 ? 16.375 4.310 -2.690 1.00 95.19 234 LEU A C 1
ATOM 1772 O O . LEU A 1 234 ? 15.697 4.681 -1.732 1.00 95.19 234 LEU A O 1
ATOM 1776 N N . ALA A 1 235 ? 16.876 3.076 -2.755 1.00 87.88 235 ALA A N 1
ATOM 1777 C CA . ALA A 1 235 ? 16.626 2.046 -1.753 1.00 87.88 235 ALA A CA 1
ATOM 1778 C C . ALA A 1 235 ? 17.528 2.166 -0.512 1.00 87.88 235 ALA A C 1
ATOM 1780 O O . ALA A 1 235 ? 17.184 1.632 0.541 1.00 87.88 235 ALA A O 1
ATOM 1781 N N . SER A 1 236 ? 18.677 2.845 -0.617 1.00 84.81 236 SER A N 1
ATOM 1782 C CA . SER A 1 236 ? 19.647 2.980 0.478 1.00 84.81 236 SER A CA 1
ATOM 1783 C C . SER A 1 236 ? 20.495 4.252 0.360 1.00 84.81 236 SER A C 1
ATOM 1785 O O . SER A 1 236 ? 20.485 4.929 -0.667 1.00 84.81 236 SER A O 1
ATOM 1787 N N . GLY A 1 237 ? 21.229 4.585 1.425 1.00 85.31 237 GLY A N 1
ATOM 1788 C CA . GLY A 1 237 ? 22.142 5.729 1.438 1.00 85.31 237 GLY A CA 1
ATOM 1789 C C . GLY A 1 237 ? 21.434 7.091 1.337 1.00 85.31 237 GLY A C 1
ATOM 1790 O O . GLY A 1 237 ? 20.253 7.203 1.671 1.00 85.31 237 GLY A O 1
ATOM 1791 N N . PRO A 1 238 ? 22.136 8.147 0.884 1.00 81.00 238 PRO A N 1
ATOM 1792 C CA . PRO A 1 238 ? 21.597 9.511 0.838 1.00 81.00 238 PRO A CA 1
ATOM 1793 C C . PRO A 1 238 ? 20.349 9.663 -0.045 1.00 81.00 238 PRO A C 1
ATOM 1795 O O . PRO A 1 238 ? 19.460 10.454 0.267 1.00 81.00 238 PRO A O 1
ATOM 1798 N N . GLY A 1 239 ? 20.248 8.876 -1.123 1.00 85.25 239 GLY A N 1
ATOM 1799 C CA . GLY A 1 239 ? 19.112 8.915 -2.049 1.00 85.25 239 GLY A CA 1
ATOM 1800 C C . GLY A 1 239 ? 17.793 8.453 -1.425 1.00 85.25 239 GLY A C 1
ATOM 1801 O O . GLY A 1 239 ? 16.726 8.875 -1.873 1.00 85.25 239 GLY A O 1
ATOM 1802 N N . MET A 1 240 ? 17.853 7.679 -0.336 1.00 88.56 240 MET A N 1
ATOM 1803 C CA . MET A 1 240 ? 16.695 7.140 0.382 1.00 88.56 240 MET A CA 1
ATOM 1804 C C . MET A 1 240 ? 15.732 8.217 0.894 1.00 88.56 240 MET A C 1
ATOM 1806 O O . MET A 1 240 ? 14.522 7.984 0.962 1.00 88.56 240 MET A O 1
ATOM 1810 N N . PHE A 1 241 ? 16.256 9.394 1.234 1.00 89.62 241 PHE A N 1
ATOM 1811 C CA . PHE A 1 241 ? 15.478 10.523 1.742 1.00 89.62 241 PHE A CA 1
ATOM 1812 C C . PHE A 1 241 ? 15.354 11.670 0.732 1.00 89.62 241 PHE A C 1
ATOM 1814 O O . PHE A 1 241 ? 14.972 12.779 1.096 1.00 89.62 241 PHE A O 1
ATOM 1821 N N . SER A 1 242 ? 15.655 11.415 -0.541 1.00 92.69 242 SER A N 1
ATOM 1822 C CA . SER A 1 242 ? 15.501 12.413 -1.597 1.00 92.69 242 SER A CA 1
ATOM 1823 C C . SER A 1 242 ? 14.022 12.685 -1.928 1.00 92.69 242 SER A C 1
ATOM 1825 O O . SER A 1 242 ? 13.165 11.817 -1.718 1.00 92.69 242 SER A O 1
ATOM 1827 N N . PRO A 1 243 ? 13.701 13.849 -2.528 1.00 92.81 243 PRO A N 1
ATOM 1828 C CA . PRO A 1 243 ? 12.376 14.099 -3.092 1.00 92.81 243 PRO A CA 1
ATOM 1829 C C . PRO A 1 243 ? 11.948 13.033 -4.112 1.00 92.81 243 PRO A C 1
ATOM 1831 O O . PRO A 1 243 ? 10.792 12.621 -4.108 1.00 92.81 243 PRO A O 1
ATOM 1834 N N . ALA A 1 244 ? 12.884 12.533 -4.928 1.00 94.75 244 ALA A N 1
ATOM 1835 C CA . ALA A 1 244 ? 12.621 11.464 -5.892 1.00 94.75 244 ALA A CA 1
ATOM 1836 C C . ALA A 1 244 ? 12.204 10.153 -5.203 1.00 94.75 244 ALA A C 1
ATOM 1838 O O . ALA A 1 244 ? 11.273 9.495 -5.656 1.00 94.75 244 ALA A O 1
ATOM 1839 N N . ALA A 1 245 ? 12.814 9.802 -4.064 1.00 96.31 245 ALA A N 1
ATOM 1840 C CA . ALA A 1 245 ? 12.403 8.638 -3.279 1.00 96.31 245 ALA A CA 1
ATOM 1841 C C . ALA A 1 245 ? 10.984 8.783 -2.711 1.00 96.31 245 ALA A C 1
ATOM 1843 O O . ALA A 1 245 ? 10.209 7.828 -2.763 1.00 96.31 245 ALA A O 1
ATOM 1844 N N . LEU A 1 246 ? 10.615 9.967 -2.207 1.00 96.56 246 LEU A N 1
ATOM 1845 C CA . LEU A 1 246 ? 9.247 10.226 -1.750 1.00 96.56 246 LEU A CA 1
ATOM 1846 C C . LEU A 1 246 ? 8.242 10.119 -2.907 1.00 96.56 246 LEU A C 1
ATOM 1848 O O . LEU A 1 246 ? 7.200 9.484 -2.758 1.00 96.56 246 LEU A O 1
ATOM 1852 N N . GLU A 1 247 ? 8.564 10.695 -4.064 1.00 97.50 247 GLU A N 1
ATOM 1853 C CA . GLU A 1 247 ? 7.739 10.601 -5.273 1.00 97.50 247 GLU A CA 1
ATOM 1854 C C . GLU A 1 247 ? 7.596 9.151 -5.757 1.00 97.50 247 GLU A C 1
ATOM 1856 O O . GLU A 1 247 ? 6.480 8.714 -6.035 1.00 97.50 247 GLU A O 1
ATOM 1861 N N . ALA A 1 248 ? 8.683 8.371 -5.759 1.00 97.88 248 ALA A N 1
ATOM 1862 C CA . ALA A 1 248 ? 8.653 6.943 -6.063 1.00 97.88 248 ALA A CA 1
ATOM 1863 C C . ALA A 1 248 ? 7.729 6.188 -5.103 1.00 97.88 248 ALA A C 1
ATOM 1865 O O . ALA A 1 248 ? 6.896 5.403 -5.549 1.00 97.88 248 ALA A O 1
ATOM 1866 N N . CYS A 1 249 ? 7.818 6.443 -3.793 1.00 97.50 249 CYS A N 1
ATOM 1867 C CA . CYS A 1 249 ? 6.912 5.853 -2.806 1.00 97.50 249 CYS A CA 1
ATOM 1868 C C . CYS A 1 249 ? 5.445 6.197 -3.083 1.00 97.50 249 CYS A C 1
ATOM 1870 O O . CYS A 1 249 ? 4.598 5.309 -3.034 1.00 97.50 249 CYS A O 1
ATOM 1872 N N . MET A 1 250 ? 5.139 7.455 -3.408 1.00 97.81 250 MET A N 1
ATOM 1873 C CA . MET A 1 250 ? 3.783 7.886 -3.760 1.00 97.81 250 MET A CA 1
ATOM 1874 C C . MET A 1 250 ? 3.261 7.159 -5.005 1.00 97.81 250 MET A C 1
ATOM 1876 O O . MET A 1 250 ? 2.182 6.570 -4.948 1.00 97.81 250 MET A O 1
ATOM 1880 N N . VAL A 1 251 ? 4.034 7.131 -6.099 1.00 98.19 251 VAL A N 1
ATOM 1881 C CA . VAL A 1 251 ? 3.679 6.391 -7.325 1.00 98.19 251 VAL A CA 1
ATOM 1882 C C . VAL A 1 251 ? 3.458 4.911 -7.010 1.00 98.19 251 VAL A C 1
ATOM 1884 O O . VAL A 1 251 ? 2.423 4.350 -7.366 1.00 98.19 251 VAL A O 1
ATOM 1887 N N . GLY A 1 252 ? 4.377 4.298 -6.263 1.00 97.06 252 GLY A N 1
ATOM 1888 C CA . GLY A 1 252 ? 4.285 2.903 -5.846 1.00 97.06 252 GLY A CA 1
ATOM 1889 C C . GLY A 1 252 ? 3.018 2.590 -5.051 1.00 97.06 252 GLY A C 1
ATOM 1890 O O . GLY A 1 252 ? 2.326 1.636 -5.391 1.00 97.06 252 GLY A O 1
ATOM 1891 N N . MET A 1 253 ? 2.673 3.403 -4.046 1.00 95.88 253 MET A N 1
ATOM 1892 C CA . MET A 1 253 ? 1.434 3.241 -3.271 1.00 95.88 253 MET A CA 1
ATOM 1893 C C . MET A 1 253 ? 0.192 3.361 -4.158 1.00 95.88 253 MET A C 1
ATOM 1895 O O . MET A 1 253 ? -0.747 2.587 -4.019 1.00 95.88 253 MET A O 1
ATOM 1899 N N . HIS A 1 254 ? 0.168 4.319 -5.088 1.00 96.19 254 HIS A N 1
ATOM 1900 C CA . HIS A 1 254 ? -0.960 4.468 -6.005 1.00 96.19 254 HIS A CA 1
ATOM 1901 C C . HIS A 1 254 ? -1.136 3.255 -6.911 1.00 96.19 254 HIS A C 1
ATOM 1903 O O . HIS A 1 254 ? -2.247 2.742 -7.030 1.00 96.19 254 HIS A O 1
ATOM 1909 N N . MET A 1 255 ? -0.048 2.815 -7.533 1.00 96.75 255 MET A N 1
ATOM 1910 C CA . MET A 1 255 ? -0.085 1.767 -8.538 1.00 96.75 255 MET A CA 1
ATOM 1911 C C . MET A 1 255 ? -0.274 0.381 -7.932 1.00 96.75 255 MET A C 1
ATOM 1913 O O . MET A 1 255 ? -1.127 -0.360 -8.408 1.00 96.75 255 MET A O 1
ATOM 1917 N N . ALA A 1 256 ? 0.477 0.032 -6.884 1.00 95.44 256 ALA A N 1
ATOM 1918 C CA . ALA A 1 256 ? 0.372 -1.278 -6.245 1.00 95.44 256 ALA A CA 1
ATOM 1919 C C . ALA A 1 256 ? -1.033 -1.516 -5.696 1.00 95.44 256 ALA A C 1
ATOM 1921 O O . ALA A 1 256 ? -1.635 -2.551 -5.981 1.00 95.44 256 ALA A O 1
ATOM 1922 N N . ASP A 1 257 ? -1.572 -0.527 -4.979 1.00 95.00 257 ASP A N 1
ATOM 1923 C CA . ASP A 1 257 ? -2.888 -0.647 -4.366 1.00 95.00 257 ASP A CA 1
ATOM 1924 C C . ASP A 1 257 ? -4.002 -0.703 -5.423 1.00 95.00 257 ASP A C 1
ATOM 1926 O O . ASP A 1 257 ? -4.963 -1.447 -5.268 1.00 95.00 257 ASP A O 1
ATOM 1930 N N . ASP A 1 258 ? -3.904 0.063 -6.515 1.00 96.56 258 ASP A N 1
ATOM 1931 C CA . ASP A 1 258 ? -4.976 0.093 -7.518 1.00 96.56 258 ASP A CA 1
ATOM 1932 C C . ASP A 1 258 ? -4.940 -1.113 -8.468 1.00 96.56 258 ASP A C 1
ATOM 1934 O O . ASP A 1 258 ? -5.984 -1.701 -8.754 1.00 96.56 258 ASP A O 1
ATOM 1938 N N . LEU A 1 259 ? -3.744 -1.532 -8.901 1.00 97.88 259 LEU A N 1
ATOM 1939 C CA . LEU A 1 259 ? -3.551 -2.734 -9.722 1.00 97.88 259 LEU A CA 1
ATOM 1940 C C . LEU A 1 259 ? -3.750 -4.026 -8.921 1.00 97.88 259 LEU A C 1
ATOM 1942 O O . LEU A 1 259 ? -3.962 -5.090 -9.505 1.00 97.88 259 LEU A O 1
ATOM 1946 N N . GLY A 1 260 ? -3.684 -3.947 -7.591 1.00 96.81 260 GLY A N 1
ATOM 1947 C CA . GLY A 1 260 ? -3.788 -5.091 -6.698 1.00 96.81 260 GLY A CA 1
ATOM 1948 C C . GLY A 1 260 ? -2.517 -5.935 -6.653 1.00 96.81 260 GLY A C 1
ATOM 1949 O O . GLY A 1 260 ? -2.616 -7.153 -6.543 1.00 96.81 260 GLY A O 1
ATOM 1950 N N . VAL A 1 261 ? -1.337 -5.315 -6.728 1.00 96.25 261 VAL A N 1
ATOM 1951 C CA . VAL A 1 261 ? -0.031 -5.992 -6.655 1.00 96.25 261 VAL A CA 1
ATOM 1952 C C . VAL A 1 261 ? 0.473 -6.012 -5.213 1.00 96.25 261 VAL A C 1
ATOM 1954 O O . VAL A 1 261 ? 0.549 -4.987 -4.538 1.00 96.25 261 VAL A O 1
ATOM 1957 N N . TRP A 1 262 ? 0.849 -7.191 -4.730 1.00 93.88 262 TRP A N 1
ATOM 1958 C CA . TRP A 1 262 ? 1.373 -7.388 -3.389 1.00 93.88 262 TRP A CA 1
ATOM 1959 C C . TRP A 1 262 ? 2.840 -6.972 -3.303 1.00 93.88 262 TRP A C 1
ATOM 1961 O O . TRP A 1 262 ? 3.675 -7.377 -4.108 1.00 93.88 262 TRP A O 1
ATOM 1971 N N . CYS A 1 263 ? 3.179 -6.213 -2.262 1.00 87.56 263 CYS A N 1
ATOM 1972 C CA . CYS A 1 263 ? 4.562 -5.856 -1.973 1.00 87.56 263 CYS A CA 1
ATOM 1973 C C . CYS A 1 263 ? 5.435 -7.051 -1.581 1.00 87.56 263 CYS A C 1
ATOM 1975 O O . CYS A 1 263 ? 6.648 -6.966 -1.754 1.00 87.56 263 CYS A O 1
ATOM 1977 N N . ASN A 1 264 ? 4.837 -8.112 -1.022 1.00 91.31 264 ASN A N 1
ATOM 1978 C CA . ASN A 1 264 ? 5.508 -9.313 -0.520 1.00 91.31 264 ASN A CA 1
ATOM 1979 C C . ASN A 1 264 ? 6.865 -9.011 0.146 1.00 91.31 264 ASN A C 1
ATOM 1981 O O . ASN A 1 264 ? 7.905 -9.555 -0.217 1.00 91.31 264 ASN A O 1
ATOM 1985 N N . TYR A 1 265 ? 6.857 -8.027 1.051 1.00 90.06 265 TYR A N 1
ATOM 1986 C CA . TYR A 1 265 ? 8.032 -7.561 1.794 1.00 90.06 265 TYR A CA 1
ATOM 1987 C C . TYR A 1 265 ? 9.276 -7.243 0.939 1.00 90.06 265 TYR A C 1
ATOM 1989 O O . TYR A 1 265 ? 10.405 -7.423 1.388 1.00 90.06 265 TYR A O 1
ATOM 1997 N N . GLY A 1 266 ? 9.080 -6.714 -0.272 1.00 91.75 266 GLY A N 1
ATOM 1998 C CA . GLY A 1 266 ? 10.163 -6.271 -1.152 1.00 91.75 266 GLY A CA 1
ATOM 1999 C C . GLY A 1 266 ? 10.661 -7.335 -2.133 1.00 91.75 266 GLY A C 1
ATOM 2000 O O . GLY A 1 266 ? 11.669 -7.103 -2.799 1.00 91.75 266 GLY A O 1
ATOM 2001 N N . GLN A 1 267 ? 9.998 -8.495 -2.217 1.00 91.56 267 GLN A N 1
ATOM 2002 C CA . GLN A 1 267 ? 10.436 -9.602 -3.070 1.00 91.56 267 GLN A CA 1
ATOM 2003 C C . GLN A 1 267 ? 10.542 -9.187 -4.545 1.00 91.56 267 GLN A C 1
ATOM 2005 O O . GLN A 1 267 ? 11.602 -9.329 -5.144 1.00 91.56 267 GLN A O 1
ATOM 2010 N N . LEU A 1 268 ? 9.473 -8.603 -5.095 1.00 92.50 268 LEU A N 1
ATOM 2011 C CA . LEU A 1 268 ? 9.392 -8.161 -6.491 1.00 92.50 268 LEU A CA 1
ATOM 2012 C C . LEU A 1 268 ? 10.528 -7.189 -6.854 1.00 92.50 268 LEU A C 1
ATOM 2014 O O . LEU A 1 268 ? 11.164 -7.306 -7.899 1.00 92.50 268 LEU A O 1
ATOM 2018 N N . GLN A 1 269 ? 10.802 -6.241 -5.960 1.00 94.62 269 GLN A N 1
ATOM 2019 C CA . GLN A 1 269 ? 11.851 -5.241 -6.111 1.00 94.62 269 GLN A CA 1
ATOM 2020 C C . GLN A 1 269 ? 13.242 -5.868 -6.078 1.00 94.62 269 GLN A C 1
ATOM 2022 O O . GLN A 1 269 ? 14.072 -5.585 -6.939 1.00 94.62 269 GLN A O 1
ATOM 2027 N N . ARG A 1 270 ? 13.492 -6.735 -5.090 1.00 93.94 270 ARG A N 1
ATOM 2028 C CA . ARG A 1 270 ? 14.755 -7.464 -4.951 1.00 93.94 270 ARG A CA 1
ATOM 2029 C C . ARG A 1 270 ? 15.043 -8.288 -6.203 1.00 93.94 270 ARG A C 1
ATOM 2031 O O . ARG A 1 270 ? 16.172 -8.256 -6.688 1.00 93.94 270 ARG A O 1
ATOM 2038 N N . ASP A 1 271 ? 14.043 -9.004 -6.707 1.00 93.38 271 ASP A N 1
ATOM 2039 C CA . ASP A 1 271 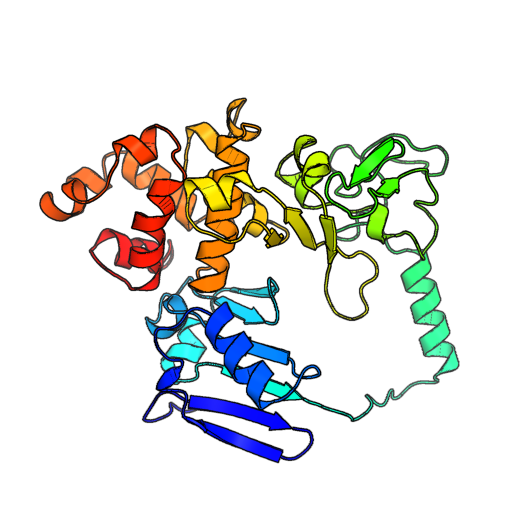? 14.191 -9.882 -7.866 1.00 93.38 271 ASP A CA 1
ATOM 2040 C C . ASP A 1 271 ? 14.497 -9.066 -9.127 1.00 93.38 271 ASP A C 1
ATOM 2042 O O . ASP A 1 271 ? 15.463 -9.376 -9.821 1.00 93.38 271 ASP A O 1
ATOM 2046 N N . LEU A 1 272 ? 13.781 -7.958 -9.373 1.00 95.00 272 LEU A N 1
ATOM 2047 C CA . LEU A 1 272 ? 14.098 -7.063 -10.491 1.00 95.00 272 LEU A CA 1
ATOM 2048 C C . LEU A 1 272 ? 15.527 -6.511 -10.394 1.00 95.00 272 LEU A C 1
ATOM 2050 O O . LEU A 1 272 ? 16.275 -6.573 -11.369 1.00 95.00 272 LEU A O 1
ATOM 2054 N N . ILE A 1 273 ? 15.922 -5.995 -9.224 1.00 95.38 273 ILE A N 1
ATOM 2055 C CA . ILE A 1 273 ? 17.270 -5.455 -8.995 1.00 95.38 273 ILE A CA 1
ATOM 2056 C C . ILE A 1 273 ? 18.320 -6.524 -9.300 1.00 95.38 273 ILE A C 1
ATOM 2058 O O . ILE A 1 273 ? 19.244 -6.272 -10.072 1.00 95.38 273 ILE A O 1
ATOM 2062 N N . LYS A 1 274 ? 18.169 -7.722 -8.730 1.00 94.38 274 LYS A N 1
ATOM 2063 C CA . LYS A 1 274 ? 19.113 -8.826 -8.924 1.00 94.38 274 LYS A CA 1
ATOM 2064 C C . LYS A 1 274 ? 19.213 -9.223 -10.394 1.00 94.38 274 LYS A C 1
ATOM 2066 O O . LYS A 1 274 ? 20.311 -9.277 -10.934 1.00 94.38 274 LYS A O 1
ATOM 2071 N N . LEU A 1 275 ? 18.080 -9.488 -11.042 1.00 93.62 275 LEU A N 1
ATOM 2072 C CA . LEU A 1 275 ? 18.054 -9.981 -12.418 1.00 93.62 275 LEU A CA 1
ATOM 2073 C C . LEU A 1 275 ? 18.574 -8.934 -13.413 1.00 93.62 275 LEU A C 1
ATOM 2075 O O . LEU A 1 275 ? 19.212 -9.302 -14.401 1.00 93.62 275 LEU A O 1
ATOM 2079 N N . TYR A 1 276 ? 18.322 -7.644 -13.163 1.00 95.62 276 TYR A N 1
ATOM 2080 C CA . TYR A 1 276 ? 18.830 -6.555 -13.996 1.00 95.62 276 TYR A CA 1
ATOM 2081 C C . TYR A 1 276 ? 20.349 -6.401 -13.869 1.00 95.62 276 TYR A C 1
ATOM 2083 O O . TYR A 1 276 ? 21.062 -6.513 -14.865 1.00 95.62 276 TYR A O 1
ATOM 2091 N N . TYR A 1 277 ? 20.855 -6.173 -12.651 1.00 95.38 277 TYR A N 1
ATOM 2092 C CA . TYR A 1 277 ? 22.269 -5.834 -12.444 1.00 95.38 277 TYR A CA 1
ATOM 2093 C C . TYR A 1 277 ? 23.220 -7.006 -12.699 1.00 95.38 277 TYR A C 1
ATOM 2095 O O . TYR A 1 277 ? 24.372 -6.776 -13.058 1.00 95.38 277 TYR A O 1
ATOM 2103 N N . ASP A 1 278 ? 22.739 -8.243 -12.594 1.00 94.88 278 ASP A N 1
ATOM 2104 C CA . ASP A 1 278 ? 23.529 -9.426 -12.941 1.00 94.88 278 ASP A CA 1
ATOM 2105 C C . ASP A 1 278 ? 23.494 -9.744 -14.445 1.00 94.88 278 ASP A C 1
ATOM 2107 O O . ASP A 1 278 ? 24.028 -10.760 -14.886 1.00 94.88 278 ASP A O 1
ATOM 2111 N N . GLY A 1 279 ? 22.820 -8.916 -15.253 1.00 94.75 279 GLY A N 1
ATOM 2112 C CA . GLY A 1 279 ? 22.686 -9.112 -16.699 1.00 94.75 279 GLY A CA 1
ATOM 2113 C C . GLY A 1 279 ? 21.778 -10.283 -17.091 1.00 94.75 279 GLY A C 1
ATOM 2114 O O . GLY A 1 279 ? 21.679 -10.620 -18.273 1.00 94.75 279 GLY A O 1
ATOM 2115 N N . THR A 1 280 ? 21.084 -10.899 -16.128 1.00 93.44 280 T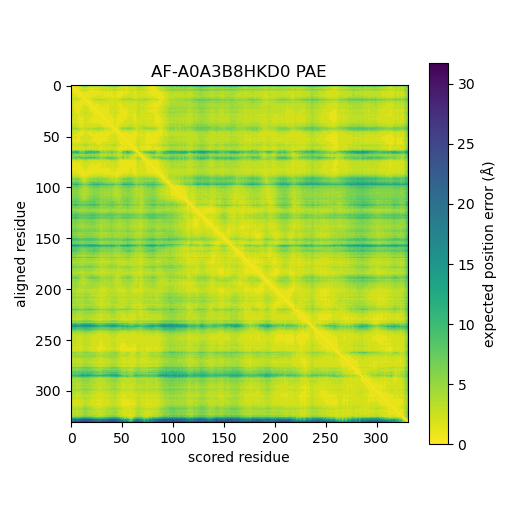HR A N 1
ATOM 2116 C CA . THR A 1 280 ? 20.190 -12.036 -16.384 1.00 93.44 280 THR A CA 1
ATOM 2117 C C . THR A 1 280 ? 19.020 -11.614 -17.264 1.00 93.44 280 THR A C 1
ATOM 2119 O O . THR A 1 280 ? 18.729 -12.298 -18.235 1.00 93.44 280 THR A O 1
ATOM 2122 N N . LEU A 1 281 ? 18.403 -10.452 -17.015 1.00 92.75 281 LEU A N 1
ATOM 2123 C CA . LEU A 1 281 ? 17.307 -9.975 -17.867 1.00 92.75 281 LEU A CA 1
ATOM 2124 C C . LEU A 1 281 ? 17.750 -9.817 -19.318 1.00 92.75 281 LEU A C 1
ATOM 2126 O O . LEU A 1 281 ? 17.127 -10.390 -20.198 1.00 92.75 281 LEU A O 1
ATOM 2130 N N . LYS A 1 282 ? 18.875 -9.138 -19.560 1.00 91.38 282 LYS A N 1
ATOM 2131 C CA . LYS A 1 282 ? 19.405 -8.903 -20.912 1.00 91.38 282 LYS A CA 1
ATOM 2132 C C . LYS A 1 282 ? 19.704 -10.195 -21.685 1.00 91.38 282 LYS A C 1
ATOM 2134 O O . LYS A 1 282 ? 19.701 -10.181 -22.910 1.00 91.38 282 LYS A O 1
ATOM 2139 N N . THR A 1 283 ? 20.017 -11.282 -20.980 1.00 90.44 283 THR A N 1
ATOM 2140 C CA . THR A 1 283 ? 20.358 -12.576 -21.591 1.00 90.44 283 THR A CA 1
ATOM 2141 C C . THR A 1 283 ? 19.174 -13.528 -21.708 1.00 90.44 283 THR A C 1
ATOM 2143 O O . THR A 1 283 ? 19.229 -14.438 -22.533 1.00 90.44 283 THR A O 1
ATOM 2146 N N . LYS A 1 284 ? 18.144 -13.365 -20.871 1.00 89.75 284 LYS A N 1
ATOM 2147 C CA . LYS A 1 284 ? 17.016 -14.296 -20.781 1.00 89.75 284 LYS A CA 1
ATOM 2148 C C . LYS A 1 284 ? 15.765 -13.790 -21.469 1.00 89.75 284 LYS A C 1
ATOM 2150 O O . LYS A 1 284 ? 15.177 -14.566 -22.207 1.00 89.75 284 LYS A O 1
ATOM 2155 N N . ILE A 1 285 ? 15.413 -12.519 -21.286 1.00 91.69 285 ILE A N 1
ATOM 2156 C CA . ILE A 1 285 ? 14.247 -11.964 -21.973 1.00 91.69 285 ILE A CA 1
ATOM 2157 C C . ILE A 1 285 ? 14.634 -11.578 -23.401 1.00 91.69 285 ILE A C 1
ATOM 2159 O O . ILE A 1 285 ? 15.774 -11.177 -23.660 1.00 91.69 285 ILE A O 1
ATOM 2163 N N . GLY A 1 286 ? 13.692 -11.701 -24.337 1.00 90.00 286 GLY A N 1
ATOM 2164 C CA . GLY A 1 286 ? 13.920 -11.358 -25.743 1.00 90.00 286 GLY A CA 1
ATOM 2165 C C . GLY A 1 286 ? 14.489 -9.943 -25.919 1.00 90.00 286 GLY A C 1
ATOM 2166 O O . GLY A 1 286 ? 14.101 -9.012 -25.211 1.00 90.00 286 GLY A O 1
ATOM 2167 N N . SER A 1 287 ? 15.401 -9.758 -26.880 1.00 90.81 287 SER A N 1
ATOM 2168 C CA . SER A 1 287 ? 16.080 -8.471 -27.114 1.00 90.81 287 SER A CA 1
ATOM 2169 C C . SER A 1 287 ? 15.108 -7.324 -27.405 1.00 90.81 287 SER A C 1
ATOM 2171 O O . SER A 1 287 ? 15.335 -6.204 -26.950 1.00 90.81 287 SER A O 1
ATOM 2173 N N . GLU A 1 288 ? 14.014 -7.606 -28.116 1.00 95.06 288 GLU A N 1
ATOM 2174 C CA . GLU A 1 288 ? 12.940 -6.645 -28.387 1.00 95.06 288 GLU A CA 1
ATOM 2175 C C . GLU A 1 288 ? 12.190 -6.245 -27.111 1.00 95.06 288 GLU A C 1
ATOM 2177 O O . GLU A 1 288 ? 11.971 -5.057 -26.871 1.00 95.06 288 GLU A O 1
ATOM 2182 N N . GLU A 1 289 ? 11.846 -7.212 -26.251 1.00 95.44 289 GLU A N 1
ATOM 2183 C CA . GLU A 1 289 ? 11.195 -6.924 -24.970 1.00 95.44 289 GLU A CA 1
ATOM 2184 C C . GLU A 1 289 ? 12.124 -6.113 -24.068 1.00 95.44 289 GLU A C 1
ATOM 2186 O O . GLU A 1 289 ? 11.705 -5.088 -23.529 1.00 95.44 289 GLU A 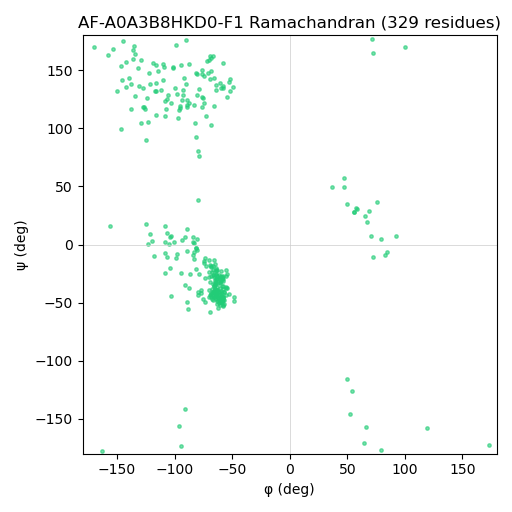O 1
ATOM 2191 N N . PHE A 1 290 ? 13.393 -6.515 -23.952 1.00 95.94 290 PHE A N 1
ATOM 2192 C CA . PHE A 1 290 ? 14.379 -5.778 -23.169 1.00 95.94 290 PHE A CA 1
ATOM 2193 C C . PHE A 1 290 ? 14.520 -4.337 -23.668 1.00 95.94 290 PHE A C 1
ATOM 2195 O O . PHE A 1 290 ? 14.494 -3.415 -22.859 1.00 95.94 290 PHE A O 1
ATOM 2202 N N . ALA A 1 291 ? 14.612 -4.119 -24.982 1.00 95.88 291 ALA A N 1
ATOM 2203 C CA . ALA A 1 291 ? 14.721 -2.782 -25.566 1.00 95.88 291 ALA A CA 1
ATOM 2204 C C . ALA A 1 291 ? 13.453 -1.923 -25.389 1.00 95.88 291 ALA A C 1
ATOM 2206 O O . ALA A 1 291 ? 13.531 -0.701 -25.501 1.00 95.88 291 ALA A O 1
ATOM 2207 N N . SER A 1 292 ? 12.298 -2.532 -25.096 1.00 96.31 292 SER A N 1
ATOM 2208 C CA . SER A 1 292 ? 11.036 -1.809 -24.890 1.00 96.31 292 SER A CA 1
ATOM 2209 C C . SER A 1 292 ? 10.946 -1.070 -23.548 1.00 96.31 292 SER A C 1
ATOM 2211 O O . SER A 1 292 ? 10.078 -0.211 -23.379 1.00 96.31 292 SER A O 1
ATOM 2213 N N . PHE A 1 293 ? 11.814 -1.395 -22.583 1.00 96.94 293 PHE A N 1
ATOM 2214 C CA . PHE A 1 293 ? 11.836 -0.744 -21.275 1.00 96.94 293 PHE A CA 1
ATOM 2215 C C . PHE A 1 293 ? 12.763 0.482 -21.274 1.00 96.94 293 PHE A C 1
ATOM 2217 O O . PHE A 1 293 ? 13.891 0.401 -21.765 1.00 96.94 293 PHE A O 1
ATOM 2224 N N . PRO A 1 294 ? 12.351 1.604 -20.652 1.00 97.19 294 PRO A N 1
ATOM 2225 C CA . PRO A 1 294 ? 13.207 2.774 -20.486 1.00 97.19 294 PRO A CA 1
ATOM 2226 C C . PRO A 1 294 ? 14.183 2.554 -19.321 1.00 97.19 294 PRO A C 1
ATOM 2228 O O . PRO A 1 294 ? 13.980 3.039 -18.205 1.00 97.19 294 PRO A O 1
ATOM 2231 N N . TRP A 1 295 ? 15.222 1.750 -19.549 1.00 96.94 295 TRP A N 1
ATOM 2232 C CA . TRP A 1 295 ? 16.209 1.403 -18.520 1.00 96.94 295 TRP A CA 1
ATOM 2233 C C . TRP A 1 295 ? 17.011 2.605 -18.017 1.00 96.94 295 TRP A C 1
ATOM 2235 O O . TRP A 1 295 ? 17.423 2.616 -16.862 1.00 96.94 295 TRP A O 1
ATOM 2245 N N . ASP A 1 296 ? 17.150 3.654 -18.825 1.00 97.31 296 ASP A N 1
ATOM 2246 C CA . ASP A 1 296 ? 17.714 4.938 -18.409 1.00 97.31 296 ASP A CA 1
ATOM 2247 C C . ASP A 1 296 ? 16.935 5.540 -17.226 1.00 97.31 296 ASP A C 1
ATOM 2249 O O . ASP A 1 296 ? 17.527 6.016 -16.256 1.00 97.31 296 ASP A O 1
ATOM 2253 N N . LYS A 1 297 ? 15.600 5.450 -17.244 1.00 97.38 297 LYS A N 1
ATOM 2254 C CA . LYS A 1 297 ? 14.751 5.883 -16.125 1.00 97.38 297 LYS A CA 1
ATOM 2255 C C . LYS A 1 297 ? 14.956 5.009 -14.895 1.00 97.38 297 LYS A C 1
ATOM 2257 O O . LYS A 1 297 ? 15.020 5.520 -13.778 1.00 97.38 297 LYS A O 1
ATOM 2262 N N . TYR A 1 298 ? 15.088 3.699 -15.094 1.00 97.19 298 TYR A N 1
ATOM 2263 C CA . TYR A 1 298 ? 15.348 2.757 -14.008 1.00 97.19 298 TYR A CA 1
ATOM 2264 C C . TYR A 1 298 ? 16.685 3.035 -13.309 1.00 97.19 298 TYR A C 1
ATOM 2266 O O . TYR A 1 298 ? 16.738 3.137 -12.084 1.00 97.19 298 TYR A O 1
ATOM 2274 N N . GLU A 1 299 ? 17.757 3.230 -14.074 1.00 95.81 299 GLU A N 1
ATOM 2275 C CA . GLU A 1 299 ? 19.089 3.504 -13.530 1.00 95.81 299 GLU A CA 1
ATOM 2276 C C . GLU A 1 299 ? 19.160 4.847 -12.799 1.00 95.81 299 GLU A C 1
ATOM 2278 O O . GLU A 1 299 ? 19.814 4.947 -11.758 1.00 95.81 299 GLU A O 1
ATOM 2283 N N . ASN A 1 300 ? 18.430 5.851 -13.288 1.00 95.19 300 ASN A N 1
ATOM 2284 C CA . ASN A 1 300 ? 18.369 7.180 -12.682 1.00 95.19 300 ASN A CA 1
ATOM 2285 C C . ASN A 1 300 ? 17.390 7.286 -11.499 1.00 95.19 300 ASN A C 1
ATOM 2287 O O . ASN A 1 300 ? 17.305 8.339 -10.867 1.00 95.19 300 ASN A O 1
ATOM 2291 N N . GLY A 1 301 ? 16.655 6.218 -11.171 1.00 96.06 301 GLY A N 1
ATOM 2292 C CA . GLY A 1 301 ? 15.658 6.251 -10.101 1.00 96.06 301 GLY A CA 1
ATOM 2293 C C . GLY A 1 301 ? 14.431 7.108 -10.426 1.00 96.06 301 GLY A C 1
ATOM 2294 O O . GLY A 1 301 ? 13.829 7.674 -9.517 1.00 96.06 301 GLY A O 1
ATOM 2295 N N . ASP A 1 302 ? 14.066 7.247 -11.700 1.00 97.00 302 ASP A N 1
ATOM 2296 C CA . ASP A 1 302 ? 12.890 8.009 -12.121 1.00 97.00 302 ASP A CA 1
ATOM 2297 C C . ASP A 1 302 ? 11.599 7.200 -11.849 1.00 97.00 302 ASP A C 1
ATOM 2299 O O . ASP A 1 302 ? 11.400 6.129 -12.441 1.00 97.00 302 ASP A O 1
ATOM 2303 N N . PRO A 1 303 ? 10.678 7.704 -10.996 1.00 97.62 303 PRO A N 1
ATOM 2304 C CA . PRO A 1 303 ? 9.401 7.051 -10.706 1.00 97.62 303 PRO A CA 1
ATOM 2305 C C . PRO A 1 303 ? 8.548 6.743 -11.940 1.00 97.62 303 PRO A C 1
ATOM 2307 O O . PRO A 1 303 ? 7.705 5.847 -11.872 1.00 97.62 303 PRO A O 1
ATOM 2310 N N . ALA A 1 304 ? 8.761 7.432 -13.067 1.00 97.69 304 ALA A N 1
ATOM 2311 C CA . ALA A 1 304 ? 8.064 7.154 -14.317 1.00 97.69 304 ALA A CA 1
ATOM 2312 C C . ALA A 1 304 ? 8.260 5.702 -14.797 1.00 97.69 304 ALA A C 1
ATOM 2314 O 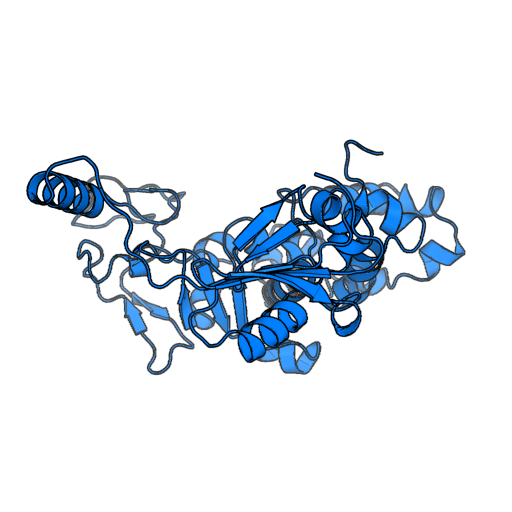O . ALA A 1 304 ? 7.365 5.146 -15.430 1.00 97.69 304 ALA A O 1
ATOM 2315 N N . PHE A 1 305 ? 9.373 5.047 -14.443 1.00 98.31 305 PHE A N 1
ATOM 2316 C CA . PHE A 1 305 ? 9.593 3.629 -14.749 1.00 98.31 305 PHE A CA 1
ATOM 2317 C C . PHE A 1 305 ? 8.537 2.704 -14.113 1.00 98.31 305 PHE A C 1
ATOM 2319 O O . PHE A 1 305 ? 8.196 1.663 -14.676 1.00 98.31 305 PHE A O 1
ATOM 2326 N N . LEU A 1 306 ? 7.956 3.081 -12.966 1.00 98.31 306 LEU A N 1
ATOM 2327 C CA . LEU A 1 306 ? 6.918 2.279 -12.304 1.00 98.31 306 LEU A CA 1
ATOM 2328 C C . LEU A 1 306 ? 5.645 2.154 -13.156 1.00 98.31 306 LEU A C 1
ATOM 2330 O O . LEU A 1 306 ? 4.987 1.112 -13.103 1.00 98.31 306 LEU A O 1
ATOM 2334 N N . PHE A 1 307 ? 5.348 3.161 -13.987 1.00 98.00 307 PHE A N 1
ATOM 2335 C CA . PHE A 1 307 ? 4.247 3.123 -14.955 1.00 98.00 307 PHE A CA 1
ATOM 2336 C C . PHE A 1 307 ? 4.477 2.121 -16.088 1.00 98.00 307 PHE A C 1
ATOM 2338 O O . PHE A 1 307 ? 3.514 1.680 -16.707 1.00 98.00 307 PHE A O 1
ATOM 2345 N N . GLU A 1 308 ? 5.721 1.699 -16.313 1.00 96.88 308 GLU A N 1
ATOM 2346 C CA . GLU A 1 308 ? 6.052 0.681 -17.305 1.00 96.88 308 GLU A CA 1
ATOM 2347 C C . GLU A 1 308 ? 6.004 -0.727 -16.708 1.00 96.88 308 GLU A C 1
ATOM 2349 O O . GLU A 1 308 ? 5.370 -1.627 -17.268 1.00 96.88 308 GLU A O 1
ATOM 2354 N N . ILE A 1 309 ? 6.657 -0.938 -15.563 1.00 97.19 309 ILE A N 1
ATOM 2355 C CA . ILE A 1 309 ? 6.844 -2.290 -15.023 1.00 97.19 309 ILE A CA 1
ATOM 2356 C C . ILE A 1 309 ? 5.603 -2.827 -14.301 1.00 97.19 309 ILE A C 1
ATOM 2358 O O . ILE A 1 309 ? 5.217 -3.976 -14.517 1.00 97.19 309 ILE A O 1
ATOM 2362 N N . LEU A 1 310 ? 4.928 -2.019 -13.476 1.00 98.12 310 LEU A N 1
ATOM 2363 C CA . LEU A 1 310 ? 3.828 -2.511 -12.637 1.00 98.12 310 LEU A CA 1
ATOM 2364 C C . LEU A 1 310 ? 2.606 -2.972 -13.442 1.00 98.12 310 LEU A C 1
ATOM 2366 O O . LEU A 1 310 ? 2.065 -4.029 -13.111 1.00 98.12 310 LEU A O 1
ATOM 2370 N N . PRO A 1 311 ? 2.173 -2.275 -14.513 1.00 98.00 311 PRO A N 1
ATOM 2371 C CA . PRO A 1 311 ? 1.066 -2.753 -15.331 1.00 98.00 311 PRO A CA 1
ATOM 2372 C C . PRO A 1 311 ? 1.422 -4.048 -16.066 1.00 98.00 311 PRO A C 1
ATOM 2374 O O . PRO A 1 311 ? 0.572 -4.927 -16.187 1.00 98.00 311 PRO A O 1
ATOM 2377 N N . ARG A 1 312 ? 2.677 -4.210 -16.512 1.00 97.38 312 ARG A N 1
ATOM 2378 C CA . ARG A 1 312 ? 3.143 -5.455 -17.142 1.00 97.38 312 ARG A CA 1
ATOM 2379 C C . ARG A 1 312 ? 3.116 -6.627 -16.164 1.00 97.38 312 ARG A C 1
ATOM 2381 O O . ARG A 1 312 ? 2.631 -7.688 -16.538 1.00 97.38 312 ARG A O 1
ATOM 2388 N N . VAL A 1 313 ? 3.524 -6.421 -14.910 1.00 97.25 313 VAL A N 1
ATOM 2389 C CA . VAL A 1 313 ? 3.397 -7.434 -13.845 1.00 97.25 313 VAL A CA 1
ATOM 2390 C C . VAL A 1 313 ? 1.928 -7.762 -13.569 1.00 97.25 313 VAL A C 1
ATOM 2392 O O . VAL A 1 313 ? 1.530 -8.923 -13.611 1.00 97.25 313 VAL A O 1
ATOM 2395 N N . ALA A 1 314 ? 1.091 -6.746 -13.345 1.00 98.06 314 ALA A N 1
ATOM 2396 C CA . ALA A 1 314 ? -0.323 -6.933 -13.017 1.00 98.06 314 ALA A CA 1
ATOM 2397 C C . ALA A 1 314 ? -1.128 -7.606 -14.142 1.00 98.06 314 ALA A C 1
ATOM 2399 O O . ALA A 1 314 ? -2.110 -8.288 -13.872 1.00 98.06 314 ALA A O 1
ATOM 2400 N N . MET A 1 315 ? -0.730 -7.415 -15.399 1.00 97.81 315 MET A N 1
ATOM 2401 C CA . MET A 1 315 ? -1.404 -7.990 -16.566 1.00 97.81 315 MET A CA 1
ATOM 2402 C C . MET A 1 315 ? -0.658 -9.184 -17.173 1.00 97.81 315 MET A C 1
ATOM 2404 O O . MET A 1 315 ? -1.063 -9.644 -18.236 1.00 97.81 315 MET A O 1
ATOM 2408 N N . ARG A 1 316 ? 0.427 -9.661 -16.538 1.00 95.88 316 ARG A N 1
ATOM 2409 C CA . ARG A 1 316 ? 1.312 -10.727 -17.052 1.00 95.88 316 ARG A CA 1
ATOM 2410 C C . ARG A 1 316 ? 1.713 -10.513 -18.519 1.00 95.88 316 ARG A C 1
ATOM 2412 O O . ARG A 1 316 ? 1.554 -11.392 -19.358 1.00 95.88 316 ARG A O 1
ATOM 2419 N N . ARG A 1 317 ? 2.174 -9.304 -18.848 1.00 95.62 317 ARG A N 1
ATOM 2420 C CA . ARG A 1 317 ? 2.584 -8.930 -20.211 1.00 95.62 317 ARG A CA 1
ATOM 2421 C C . ARG A 1 317 ? 4.091 -9.038 -20.374 1.00 95.62 317 ARG A C 1
ATOM 2423 O O . ARG A 1 317 ? 4.825 -8.411 -19.609 1.00 95.62 317 ARG A O 1
ATOM 2430 N N . GLY A 1 318 ? 4.505 -9.731 -21.431 1.00 94.25 318 GLY A N 1
ATOM 2431 C CA . GLY A 1 318 ? 5.911 -10.016 -21.693 1.00 94.25 318 GLY A CA 1
ATOM 2432 C C . GLY A 1 318 ? 6.471 -11.054 -20.724 1.00 94.25 318 GLY A C 1
ATOM 2433 O O . GLY A 1 318 ? 5.876 -11.341 -19.679 1.00 94.25 318 GLY A O 1
ATOM 2434 N N . GLU A 1 319 ? 7.626 -11.605 -21.073 1.00 93.00 319 GLU A N 1
ATOM 2435 C CA . GLU A 1 319 ? 8.327 -12.585 -20.255 1.00 93.00 319 GLU A CA 1
ATOM 2436 C C . GLU A 1 319 ? 8.678 -11.991 -18.887 1.00 93.00 319 GLU A C 1
ATOM 2438 O O . GLU A 1 319 ? 8.507 -12.652 -17.863 1.00 93.00 319 GLU A O 1
ATOM 2443 N N . LEU A 1 320 ? 9.091 -10.720 -18.829 1.00 92.88 320 LEU A N 1
ATOM 2444 C CA . LEU A 1 320 ? 9.456 -10.088 -17.565 1.00 92.88 320 LEU A CA 1
ATOM 2445 C C . LEU A 1 320 ? 8.248 -9.910 -16.639 1.00 92.88 320 LEU A C 1
ATOM 2447 O O . LEU A 1 320 ? 8.330 -10.211 -15.447 1.00 92.88 320 LEU A O 1
ATOM 2451 N N . GLY A 1 321 ? 7.130 -9.407 -17.172 1.00 94.38 321 GLY A N 1
ATOM 2452 C CA . GLY A 1 321 ? 5.918 -9.163 -16.389 1.00 94.38 321 GLY A CA 1
ATOM 2453 C C . GLY A 1 321 ? 5.309 -10.455 -15.851 1.00 94.38 321 GLY A C 1
ATOM 2454 O O . GLY A 1 321 ? 4.901 -10.508 -14.690 1.00 94.38 321 GLY A O 1
ATOM 2455 N N . GLU A 1 322 ? 5.292 -11.506 -16.670 1.00 93.00 322 GLU A N 1
ATOM 2456 C CA . GLU A 1 322 ? 4.839 -12.830 -16.260 1.00 93.00 322 GLU A CA 1
ATOM 2457 C C . GLU A 1 322 ? 5.709 -13.407 -15.137 1.00 93.00 322 GLU A C 1
ATOM 2459 O O . GLU A 1 322 ? 5.189 -13.713 -14.063 1.00 93.00 322 GLU A O 1
ATOM 2464 N N . ASN A 1 323 ? 7.026 -13.479 -15.343 1.00 91.50 323 ASN A N 1
ATOM 2465 C CA . ASN A 1 323 ? 7.960 -14.095 -14.400 1.00 91.50 323 ASN A CA 1
ATOM 2466 C C . ASN A 1 323 ? 8.025 -13.357 -13.057 1.00 91.50 323 ASN A C 1
ATOM 2468 O O . ASN A 1 323 ? 7.965 -13.972 -11.991 1.00 91.50 323 ASN A O 1
ATOM 2472 N N . LEU A 1 324 ? 8.074 -12.024 -13.080 1.00 92.38 324 LEU A N 1
ATOM 2473 C CA . LEU A 1 324 ? 8.054 -11.233 -11.850 1.00 92.38 324 LEU A CA 1
ATOM 2474 C C . LEU A 1 324 ? 6.735 -11.379 -11.075 1.00 92.38 324 LEU A C 1
ATOM 2476 O O . LEU A 1 324 ? 6.735 -11.304 -9.846 1.00 92.38 324 LEU A O 1
ATOM 2480 N N . GLY A 1 325 ? 5.616 -11.604 -11.770 1.00 91.25 325 GLY A N 1
ATOM 2481 C CA . GLY A 1 325 ? 4.307 -11.808 -11.151 1.00 91.25 325 GLY A CA 1
ATOM 2482 C C . GLY A 1 325 ? 4.168 -13.134 -10.396 1.00 91.25 325 GLY A C 1
ATOM 2483 O O . GLY A 1 325 ? 3.404 -13.203 -9.429 1.00 91.25 325 GLY A O 1
ATOM 2484 N N . LEU A 1 326 ? 4.913 -14.170 -10.798 1.00 89.75 326 LEU A N 1
ATOM 2485 C CA . LEU A 1 326 ? 4.922 -15.480 -10.135 1.00 89.75 326 LEU A CA 1
ATOM 2486 C C . LEU A 1 326 ? 5.580 -15.428 -8.749 1.00 89.75 326 LEU A C 1
ATOM 2488 O O . LEU A 1 326 ? 5.171 -16.139 -7.830 1.00 89.75 326 LEU A O 1
ATOM 2492 N N . GLY A 1 327 ? 6.577 -14.557 -8.593 1.00 83.38 327 GLY A N 1
ATOM 2493 C CA . GLY A 1 327 ? 7.440 -14.513 -7.420 1.00 83.38 327 GLY A CA 1
ATOM 2494 C C . GLY A 1 327 ? 8.423 -15.690 -7.340 1.00 83.38 327 GLY A C 1
ATOM 2495 O O . GLY A 1 327 ? 8.385 -16.611 -8.146 1.00 83.38 327 GLY A O 1
ATOM 2496 N N . THR A 1 328 ? 9.303 -15.696 -6.334 1.00 74.19 328 THR A N 1
ATOM 2497 C CA . THR A 1 328 ? 10.411 -16.667 -6.228 1.00 74.19 328 THR A CA 1
ATOM 2498 C C . THR A 1 328 ? 10.009 -18.122 -6.027 1.00 74.19 328 THR A C 1
ATOM 2500 O O . THR A 1 328 ? 10.861 -18.988 -6.138 1.00 74.19 328 THR A O 1
ATOM 2503 N N . GLY A 1 329 ? 8.749 -18.407 -5.692 1.00 59.94 329 GLY A N 1
ATOM 2504 C CA . GLY A 1 329 ? 8.249 -19.784 -5.612 1.00 59.94 329 GLY A CA 1
ATOM 2505 C C . GLY A 1 329 ? 7.797 -20.359 -6.958 1.00 59.94 329 GLY A C 1
ATOM 2506 O O . GLY A 1 329 ? 7.477 -21.541 -7.013 1.00 59.94 329 GLY A O 1
ATOM 2507 N N . GLY A 1 330 ? 7.722 -19.531 -8.006 1.00 55.62 330 GLY A N 1
ATOM 2508 C CA . GLY A 1 330 ? 7.321 -19.937 -9.356 1.00 55.62 330 GLY A CA 1
ATOM 2509 C C . GLY A 1 330 ? 8.381 -19.699 -10.435 1.00 55.62 330 GLY A C 1
ATOM 2510 O O . GLY A 1 330 ? 8.078 -19.949 -11.598 1.00 55.62 330 GLY A O 1
ATOM 2511 N N . LEU A 1 331 ? 9.571 -19.214 -10.055 1.00 45.44 331 LEU A N 1
ATOM 2512 C CA . LEU A 1 331 ? 10.762 -19.101 -10.909 1.00 45.44 331 LEU A CA 1
ATOM 2513 C C . LEU A 1 331 ? 11.625 -20.362 -10.819 1.00 45.44 331 LEU A C 1
ATOM 2515 O O . LEU A 1 331 ? 11.733 -20.908 -9.696 1.00 45.44 331 LEU A O 1
#